Protein AF-A0A524NAC6-F1 (afdb_monomer)

pLDDT: mean 89.97, std 9.19, range [49.19, 98.69]

Structure (mmCIF, N/CA/C/O backbone):
data_AF-A0A524NAC6-F1
#
_entry.id   AF-A0A524NAC6-F1
#
loop_
_atom_site.group_PDB
_atom_site.id
_atom_site.type_symbol
_atom_site.label_atom_id
_atom_site.label_alt_id
_atom_site.label_comp_id
_atom_site.label_asym_id
_atom_site.label_entity_id
_atom_site.label_seq_i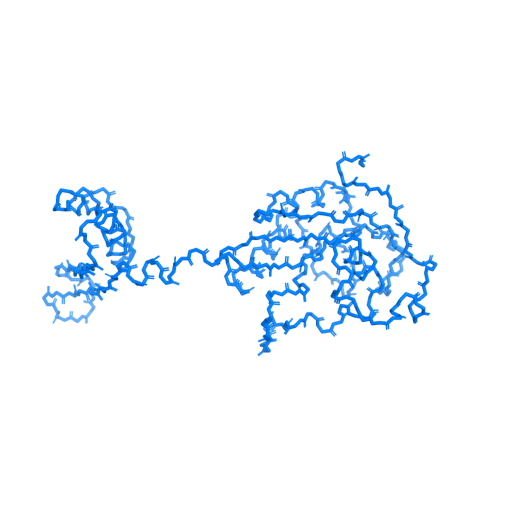d
_atom_site.pdbx_PDB_ins_code
_atom_site.Cartn_x
_atom_site.Cartn_y
_atom_site.Cartn_z
_atom_site.occupancy
_atom_site.B_iso_or_equiv
_atom_site.auth_seq_id
_atom_site.auth_comp_id
_atom_site.auth_asym_id
_atom_site.auth_atom_id
_atom_site.pdbx_PDB_model_num
ATOM 1 N N . VAL A 1 1 ? -15.612 5.874 35.518 1.00 82.69 1 VAL A N 1
ATOM 2 C CA . VAL A 1 1 ? -16.715 5.502 34.597 1.00 82.69 1 VAL A CA 1
ATOM 3 C C . VAL A 1 1 ? -17.696 6.654 34.387 1.00 82.69 1 VAL A C 1
ATOM 5 O O . VAL A 1 1 ? -17.669 7.231 33.310 1.00 82.69 1 VAL A O 1
ATOM 8 N N . ALA A 1 2 ? -18.526 7.032 35.372 1.00 84.44 2 ALA A N 1
ATOM 9 C CA . ALA A 1 2 ? -19.557 8.067 35.175 1.00 84.44 2 ALA A CA 1
ATOM 10 C C . ALA A 1 2 ? -18.980 9.448 34.805 1.00 84.44 2 ALA A C 1
ATOM 12 O O . ALA A 1 2 ? -19.431 10.062 33.844 1.00 84.44 2 ALA A O 1
ATOM 13 N N . GLU A 1 3 ? -17.939 9.899 35.508 1.00 87.50 3 GLU A N 1
ATOM 14 C CA . GLU A 1 3 ? -17.258 11.170 35.209 1.00 87.50 3 GLU A CA 1
ATOM 15 C C . GLU A 1 3 ? -16.653 11.188 33.800 1.00 87.50 3 GLU A C 1
ATOM 17 O O . GLU A 1 3 ? -16.844 12.151 33.068 1.00 87.50 3 GLU A O 1
ATOM 22 N N . THR A 1 4 ? -16.010 10.094 33.377 1.00 86.00 4 THR A N 1
ATOM 23 C CA . THR A 1 4 ? -15.452 9.928 32.024 1.00 86.00 4 THR A CA 1
ATOM 24 C C . THR A 1 4 ? -16.522 10.073 30.940 1.00 86.00 4 THR A C 1
ATOM 26 O O . THR A 1 4 ? -16.312 10.772 29.947 1.00 86.00 4 THR A O 1
ATOM 29 N N . ALA A 1 5 ? -17.687 9.446 31.136 1.00 87.75 5 ALA A N 1
ATOM 30 C CA . ALA A 1 5 ? -18.800 9.534 30.195 1.00 87.75 5 ALA A CA 1
ATOM 31 C C . ALA A 1 5 ? -19.360 10.963 30.104 1.00 87.75 5 ALA A C 1
ATOM 33 O O . ALA A 1 5 ? -19.612 11.458 29.006 1.00 87.75 5 ALA A O 1
ATOM 34 N N . VAL A 1 6 ? -19.509 11.642 31.247 1.00 89.69 6 VAL A N 1
ATOM 35 C CA . VAL A 1 6 ? -20.002 13.026 31.310 1.00 89.69 6 VAL A CA 1
ATOM 36 C C . VAL A 1 6 ? -19.005 13.999 30.684 1.00 89.69 6 VAL A C 1
ATOM 38 O O . VAL A 1 6 ? -19.409 14.808 29.854 1.00 89.69 6 VAL A O 1
ATOM 41 N N . ALA A 1 7 ? -17.716 13.899 31.015 1.00 87.62 7 ALA A N 1
ATOM 42 C CA . ALA A 1 7 ? -16.673 14.744 30.436 1.00 87.62 7 ALA A CA 1
ATOM 43 C C . ALA A 1 7 ? -16.639 14.608 28.906 1.00 87.62 7 ALA A C 1
ATOM 45 O O . ALA A 1 7 ? -16.725 15.602 28.187 1.00 87.62 7 ALA A O 1
ATOM 46 N N . THR A 1 8 ? -16.655 13.367 28.405 1.00 87.94 8 THR A N 1
ATOM 47 C CA . THR A 1 8 ? -16.688 13.085 26.961 1.00 87.94 8 THR A CA 1
ATOM 48 C C . THR A 1 8 ? -17.932 13.676 26.291 1.00 87.94 8 THR A C 1
ATOM 50 O O . THR A 1 8 ? -17.833 14.221 25.193 1.00 87.94 8 THR A O 1
ATOM 53 N N . ALA A 1 9 ? -19.097 13.599 26.944 1.00 87.56 9 ALA A N 1
ATOM 54 C CA . ALA A 1 9 ? -20.343 14.164 26.433 1.00 87.56 9 ALA A CA 1
ATOM 55 C C . ALA A 1 9 ? -20.344 15.697 26.393 1.00 87.56 9 ALA A C 1
ATOM 57 O O . ALA A 1 9 ? -20.808 16.276 25.414 1.00 87.56 9 ALA A O 1
ATOM 58 N N . VAL A 1 10 ? -19.818 16.348 27.431 1.00 88.62 10 VAL A N 1
ATOM 59 C CA . VAL A 1 10 ? -19.791 17.814 27.549 1.00 88.62 10 VAL A CA 1
ATOM 60 C C . VAL A 1 10 ? -18.782 18.442 26.586 1.00 88.62 10 VAL A C 1
ATOM 62 O O . VAL A 1 10 ? -19.057 19.488 26.003 1.00 88.62 10 VAL A O 1
ATOM 65 N N . GLU A 1 11 ? -17.629 17.807 26.386 1.00 86.06 11 GLU A N 1
ATOM 66 C CA . GLU A 1 11 ? -16.556 18.326 25.526 1.00 86.06 11 GLU A CA 1
ATOM 67 C C . GLU A 1 11 ? -16.738 17.982 24.041 1.00 86.06 11 GLU A C 1
ATOM 69 O O . GLU A 1 11 ? -15.994 18.469 23.181 1.00 86.06 11 GLU A O 1
ATOM 74 N N . SER A 1 12 ? -17.697 17.115 23.712 1.00 82.06 12 SER A N 1
ATOM 75 C CA . SER A 1 12 ? -17.866 16.632 22.347 1.00 82.06 12 SER A CA 1
ATOM 76 C C . SER A 1 12 ? -18.319 17.736 21.388 1.00 82.06 12 SER A C 1
ATOM 78 O O . SER A 1 12 ? -19.254 18.493 21.639 1.00 82.06 12 SER A O 1
ATOM 80 N N . LYS A 1 13 ? -17.661 17.769 20.226 1.00 85.31 13 LYS A N 1
ATOM 81 C CA . LYS A 1 13 ? -18.061 18.542 19.041 1.00 85.31 13 LYS A CA 1
ATOM 82 C C . LYS A 1 13 ? -18.533 17.619 17.910 1.00 85.31 13 LYS A C 1
ATOM 84 O O . LYS A 1 13 ? -18.542 18.018 16.747 1.00 85.31 13 LYS A O 1
ATOM 89 N N . ASP A 1 14 ? -18.847 16.365 18.233 1.00 81.31 14 ASP A N 1
ATOM 90 C CA . ASP A 1 14 ? -19.228 15.360 17.249 1.00 81.31 14 ASP A CA 1
ATOM 91 C C . ASP A 1 14 ? -20.588 15.702 16.630 1.00 81.31 14 ASP A C 1
ATOM 93 O O . ASP A 1 14 ? -21.568 15.973 17.319 1.00 81.31 14 ASP A O 1
ATOM 97 N N . VAL A 1 15 ? -20.652 15.667 15.298 1.00 78.88 15 VAL A N 1
ATOM 98 C CA . VAL A 1 15 ? -21.890 15.926 14.541 1.00 78.88 15 VAL A CA 1
ATOM 99 C C . VAL A 1 15 ? -22.830 14.709 14.566 1.00 78.88 15 VAL A C 1
ATOM 101 O O . VAL A 1 15 ? -24.044 14.854 14.438 1.00 78.88 15 VAL A O 1
ATOM 104 N N . LEU A 1 16 ? -22.267 13.509 14.746 1.00 84.06 16 LEU A N 1
ATOM 105 C CA . LEU A 1 16 ? -22.960 12.219 14.723 1.00 84.06 16 LEU A CA 1
ATOM 106 C C . LEU A 1 16 ? -23.069 11.630 16.136 1.00 84.06 16 LEU A C 1
ATOM 108 O O . LEU A 1 16 ? -22.071 11.565 16.859 1.00 84.06 16 LEU A O 1
ATOM 112 N N . LEU A 1 17 ? -24.261 11.148 16.505 1.00 86.00 17 LEU A N 1
ATOM 113 C CA . LEU A 1 17 ? -24.514 10.535 17.817 1.00 86.00 17 LEU A CA 1
ATOM 114 C C . LEU A 1 17 ? -23.724 9.231 17.991 1.00 86.00 17 LEU A C 1
ATOM 116 O O . LEU A 1 17 ? -23.309 8.902 19.097 1.00 86.00 17 LEU A O 1
ATOM 120 N N . GLU A 1 18 ? -23.471 8.523 16.894 1.00 86.50 18 GLU A N 1
ATOM 121 C CA . GLU A 1 18 ? -22.703 7.284 16.813 1.00 86.50 18 GLU A CA 1
ATOM 122 C C . GLU A 1 18 ? -21.247 7.494 17.238 1.00 86.50 18 GLU A C 1
ATOM 124 O O . GLU A 1 18 ? -20.698 6.690 17.993 1.00 86.50 18 GLU A O 1
ATOM 129 N N . ARG A 1 19 ? -20.625 8.594 16.788 1.00 84.81 19 ARG A N 1
ATOM 130 C CA . ARG A 1 19 ? -19.242 8.934 17.157 1.00 84.81 19 ARG A CA 1
ATOM 131 C C . ARG A 1 19 ? -19.135 9.265 18.636 1.00 84.81 19 ARG A C 1
ATOM 133 O O . ARG A 1 19 ? -18.236 8.761 19.303 1.00 84.81 19 ARG A O 1
ATOM 140 N N . LEU A 1 20 ? -20.083 10.047 19.151 1.00 89.56 20 LEU A N 1
ATOM 141 C CA . LEU A 1 20 ? -20.143 10.354 20.574 1.00 89.56 20 LEU A CA 1
ATOM 142 C C . LEU A 1 20 ? -20.349 9.087 21.416 1.00 89.56 20 LEU A C 1
ATOM 144 O O . LEU A 1 20 ? -19.610 8.852 22.369 1.00 89.56 20 LEU A O 1
ATOM 148 N N . ALA A 1 21 ? -21.312 8.244 21.036 1.00 89.50 21 ALA A N 1
ATOM 149 C CA . ALA A 1 21 ? -21.581 6.986 21.724 1.00 89.50 21 ALA A CA 1
ATOM 150 C C . ALA A 1 21 ? -20.336 6.083 21.749 1.00 89.50 21 ALA A C 1
ATOM 152 O O . ALA A 1 21 ? -20.019 5.513 22.791 1.00 89.50 21 ALA A O 1
ATOM 153 N N . THR A 1 22 ? -19.605 6.013 20.629 1.00 87.62 22 THR A N 1
ATOM 154 C CA . THR A 1 22 ? -18.366 5.228 20.495 1.00 87.62 22 THR A CA 1
ATOM 155 C C . THR A 1 22 ? -17.266 5.754 21.410 1.00 87.62 22 THR A C 1
ATOM 157 O O . THR A 1 22 ? -16.724 4.989 22.196 1.00 87.62 22 THR A O 1
ATOM 160 N N . ARG A 1 23 ? -17.004 7.065 21.411 1.00 87.50 23 ARG A N 1
ATOM 161 C CA . ARG A 1 23 ? -15.984 7.664 22.287 1.00 87.50 23 ARG A CA 1
ATOM 162 C C . ARG A 1 23 ? -16.269 7.446 23.771 1.00 87.50 23 ARG A C 1
ATOM 164 O O . ARG A 1 23 ? -15.347 7.190 24.539 1.00 87.50 23 ARG A O 1
ATOM 171 N N . ILE A 1 24 ? -17.538 7.545 24.175 1.00 91.38 24 ILE A N 1
ATOM 172 C CA . ILE A 1 24 ? -17.945 7.247 25.553 1.00 91.38 24 ILE A CA 1
ATOM 173 C C . ILE A 1 24 ? -17.677 5.771 25.868 1.00 91.38 24 ILE A C 1
ATOM 175 O O . ILE A 1 24 ? -17.141 5.474 26.932 1.00 91.38 24 ILE A O 1
ATOM 179 N N . ALA A 1 25 ? -18.028 4.856 24.959 1.00 90.19 25 ALA A N 1
ATOM 180 C CA . ALA A 1 25 ? -17.787 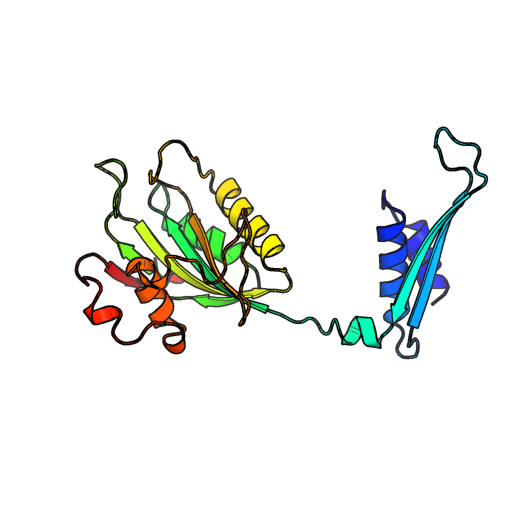3.429 25.149 1.00 90.19 25 ALA A CA 1
ATOM 181 C C . ALA A 1 25 ? -16.288 3.122 25.292 1.00 90.19 25 ALA A C 1
ATOM 183 O O . ALA A 1 25 ? -15.903 2.435 26.235 1.00 90.19 25 ALA A O 1
ATOM 184 N N . ASP A 1 26 ? -15.450 3.684 24.421 1.00 87.44 26 ASP A N 1
ATOM 185 C CA . ASP A 1 26 ? -14.002 3.464 24.429 1.00 87.44 26 ASP A CA 1
ATOM 186 C C . ASP A 1 26 ? -13.364 3.953 25.736 1.00 87.44 26 ASP A C 1
ATOM 188 O O . ASP A 1 26 ? -12.664 3.188 26.397 1.00 87.44 26 ASP A O 1
ATOM 192 N N . GLY A 1 27 ? -13.684 5.176 26.178 1.00 87.31 27 GLY A N 1
ATOM 193 C CA . GLY A 1 27 ? -13.170 5.714 27.444 1.00 87.31 27 GLY A CA 1
ATOM 194 C C . GLY A 1 27 ? -13.675 4.963 28.683 1.00 87.31 27 GLY A C 1
ATOM 195 O O . GLY A 1 27 ? -12.990 4.889 29.699 1.00 87.31 27 GLY A O 1
ATOM 196 N N . VAL A 1 28 ? -14.871 4.367 28.627 1.00 90.50 28 VAL A N 1
ATOM 197 C CA . VAL A 1 28 ? -15.392 3.522 29.715 1.00 90.50 28 VAL A CA 1
ATOM 198 C C . VAL A 1 28 ? -14.712 2.148 29.748 1.00 90.50 28 VAL A C 1
ATOM 200 O O . VAL A 1 28 ? -14.526 1.596 30.832 1.00 90.50 28 VAL A O 1
ATOM 203 N N . LEU A 1 29 ? -14.301 1.609 28.602 1.00 88.38 29 LEU A N 1
ATOM 204 C CA . LEU A 1 29 ? -13.587 0.331 28.529 1.00 88.38 29 LEU A CA 1
ATOM 205 C C . LEU A 1 29 ? -12.106 0.436 28.940 1.00 88.38 29 LEU A C 1
ATOM 207 O O . LEU A 1 29 ? -11.462 -0.587 29.154 1.00 88.38 29 LEU A O 1
ATOM 211 N N . GLU A 1 30 ? -11.548 1.639 29.116 1.00 85.50 30 GLU A N 1
ATOM 212 C CA . GLU A 1 30 ? -10.216 1.818 29.724 1.00 85.50 30 GLU A CA 1
ATOM 213 C C . GLU A 1 30 ? -10.166 1.389 31.202 1.00 85.50 30 GLU A C 1
ATOM 215 O O . GLU A 1 30 ? -9.089 1.148 31.747 1.00 85.50 30 GLU A O 1
ATOM 220 N N . PHE A 1 31 ? -11.320 1.260 31.862 1.00 86.50 31 PHE A N 1
ATOM 221 C CA . PHE A 1 31 ? -11.396 0.812 33.249 1.00 86.50 31 PHE A CA 1
ATOM 222 C C . PHE A 1 31 ? -11.211 -0.717 33.335 1.00 86.50 31 PHE A C 1
ATOM 224 O O . PHE A 1 31 ? -12.056 -1.447 32.817 1.00 86.50 31 PHE A O 1
ATOM 231 N N . PRO A 1 32 ? -10.196 -1.231 34.063 1.00 79.56 32 PRO A N 1
ATOM 232 C CA . PRO A 1 32 ? -9.819 -2.653 34.026 1.00 79.56 32 PRO A CA 1
ATOM 233 C C . PRO A 1 32 ? -10.910 -3.661 34.418 1.00 79.56 32 PRO A C 1
ATOM 235 O O . PRO A 1 32 ? -10.824 -4.826 34.053 1.00 79.56 32 PRO A O 1
ATOM 238 N N . LEU A 1 33 ? -11.916 -3.232 35.185 1.00 89.31 33 LEU A N 1
ATOM 239 C CA . LEU A 1 33 ? -13.007 -4.087 35.670 1.00 89.31 33 LEU A CA 1
ATOM 240 C C . LEU A 1 33 ? -14.265 -4.038 34.786 1.00 89.31 33 LEU A C 1
ATOM 242 O O . LEU A 1 33 ? -15.258 -4.687 35.105 1.00 89.31 33 LEU A O 1
ATOM 246 N N . VAL A 1 34 ? -14.273 -3.238 33.715 1.00 88.38 34 VAL A N 1
ATOM 247 C CA . VAL A 1 34 ? -15.439 -3.096 32.836 1.00 88.38 34 VAL A CA 1
ATOM 248 C C . VAL A 1 34 ? -15.331 -4.083 31.681 1.00 88.38 34 VAL A C 1
ATOM 250 O O . VAL A 1 34 ? -14.639 -3.824 30.708 1.00 88.38 34 VAL A O 1
ATOM 253 N N . GLU A 1 35 ? -16.061 -5.193 31.758 1.00 86.69 35 GLU A N 1
ATOM 254 C CA . GLU A 1 35 ? -16.076 -6.225 30.707 1.00 86.69 35 GLU A CA 1
ATOM 255 C C . GLU A 1 35 ? -16.923 -5.849 29.487 1.00 86.69 35 GLU A C 1
ATOM 257 O O . GLU A 1 35 ? -16.693 -6.345 28.386 1.00 86.69 35 GLU A O 1
ATOM 262 N N . ALA A 1 36 ? -17.926 -4.991 29.663 1.00 90.06 36 ALA A N 1
ATOM 263 C CA . ALA A 1 36 ? -18.739 -4.462 28.582 1.00 90.06 36 ALA A CA 1
ATOM 264 C C . ALA A 1 36 ? -19.433 -3.164 28.981 1.00 90.06 36 ALA A C 1
ATOM 266 O O . ALA A 1 36 ? -19.701 -2.907 30.153 1.00 90.06 36 ALA A O 1
ATOM 267 N N . VAL A 1 37 ? -19.767 -2.369 27.974 1.00 93.00 37 VAL A N 1
ATOM 268 C CA . VAL A 1 37 ? -20.497 -1.118 28.093 1.00 93.00 37 VAL A CA 1
ATOM 269 C C . VAL A 1 37 ? -21.591 -1.063 27.033 1.00 93.00 37 VAL A C 1
ATOM 271 O O . VAL A 1 37 ? -21.386 -1.384 25.862 1.00 93.00 37 VAL A O 1
ATOM 274 N N . GLU A 1 38 ? -22.778 -0.641 27.449 1.00 94.88 38 GLU A N 1
ATOM 275 C CA . GLU A 1 38 ? -23.841 -0.224 26.544 1.00 94.88 38 GLU A CA 1
ATOM 276 C C . GLU A 1 38 ? -24.031 1.282 26.705 1.00 94.88 38 GLU A C 1
ATOM 278 O O . GLU A 1 38 ? -24.298 1.771 27.802 1.00 94.88 38 GLU A O 1
ATOM 283 N N . VAL A 1 39 ? -23.871 2.023 25.611 1.00 94.56 39 VAL A N 1
ATOM 284 C CA . VAL A 1 39 ? -24.023 3.477 25.593 1.00 94.56 39 VAL A CA 1
ATOM 285 C C . VAL A 1 39 ? -25.251 3.819 24.770 1.00 94.56 39 VAL A C 1
ATOM 287 O O . VAL A 1 39 ? -25.323 3.496 23.585 1.00 94.56 39 VAL A O 1
ATOM 290 N N . THR A 1 40 ? -26.213 4.496 25.396 1.00 95.25 40 THR A N 1
ATOM 291 C CA . THR A 1 40 ? -27.365 5.084 24.704 1.00 95.25 40 THR A CA 1
ATOM 292 C C . THR A 1 40 ? -27.242 6.603 24.733 1.00 95.25 40 THR A C 1
ATOM 294 O O . THR A 1 40 ? -27.326 7.211 25.798 1.00 95.25 40 THR A O 1
ATOM 297 N N . VAL A 1 41 ? -27.077 7.224 23.566 1.00 92.31 41 VAL A N 1
ATOM 298 C CA . VAL A 1 41 ? -27.083 8.685 23.417 1.00 92.31 41 VAL A CA 1
ATOM 299 C C . VAL A 1 41 ? -28.434 9.102 22.855 1.00 92.31 41 VAL A C 1
ATOM 301 O O . VAL A 1 41 ? -28.793 8.714 21.745 1.00 92.31 41 VAL A O 1
ATOM 304 N N . THR A 1 42 ? -29.180 9.896 23.624 1.00 92.19 42 THR A N 1
ATOM 305 C CA . THR A 1 42 ? -30.531 10.346 23.261 1.00 92.19 42 THR A CA 1
ATOM 306 C C . THR A 1 42 ? -30.518 11.815 22.862 1.00 92.19 42 THR A C 1
ATOM 308 O O . THR A 1 42 ? -30.095 12.675 23.632 1.00 92.19 42 THR A O 1
ATOM 311 N N . LYS A 1 43 ? -31.041 12.115 21.675 1.00 88.69 43 LYS A N 1
ATOM 312 C CA . LYS A 1 43 ? -31.324 13.469 21.214 1.00 88.69 43 LYS A CA 1
ATOM 313 C C . LYS A 1 43 ? -32.778 13.808 21.523 1.00 88.69 43 LYS A C 1
ATOM 315 O O . LYS A 1 43 ? -33.705 13.238 20.946 1.00 88.69 43 LYS A O 1
ATOM 320 N N . LEU A 1 44 ? -32.971 14.744 22.447 1.00 90.62 44 LEU A N 1
ATOM 321 C CA . LEU A 1 44 ? -34.289 15.276 22.783 1.00 90.62 44 LEU A CA 1
ATOM 322 C C . LEU A 1 44 ? -34.724 16.268 21.700 1.00 90.62 44 LEU A C 1
ATOM 324 O O . LEU A 1 44 ? -33.957 17.173 21.371 1.00 90.62 44 LEU A O 1
ATOM 328 N N . ARG A 1 45 ? -35.950 16.123 21.181 1.00 86.25 45 ARG A N 1
ATOM 329 C CA . ARG A 1 45 ? -36.532 16.989 20.135 1.00 86.25 45 ARG A CA 1
ATOM 330 C C . ARG A 1 45 ? -35.631 17.117 18.892 1.00 86.25 45 ARG A C 1
ATOM 332 O O . ARG A 1 45 ? -35.086 18.190 18.623 1.00 86.25 45 ARG A O 1
ATOM 339 N N . PRO A 1 46 ? -35.417 16.022 18.145 1.00 84.94 46 PRO A N 1
ATOM 340 C CA . PRO A 1 46 ? -34.587 16.054 16.949 1.00 84.94 46 PRO A CA 1
ATOM 341 C C . PRO A 1 46 ? -35.222 16.935 15.852 1.00 84.94 46 PRO A C 1
ATOM 343 O O . PRO A 1 46 ? -36.440 16.916 15.684 1.00 84.94 46 PRO A O 1
ATOM 346 N N . PRO A 1 47 ? -34.417 17.684 15.075 1.00 85.25 47 PRO A N 1
ATOM 347 C CA . PRO A 1 47 ? -34.907 18.578 14.028 1.00 85.25 47 PRO A CA 1
ATOM 348 C C . PRO A 1 47 ? -35.233 17.793 12.749 1.00 85.25 47 PRO A C 1
ATOM 350 O O . PRO A 1 47 ? -34.555 17.931 11.733 1.00 85.25 47 PRO A O 1
ATOM 353 N N . ILE A 1 48 ? -36.232 16.915 12.818 1.00 85.50 48 ILE A N 1
ATOM 354 C CA . ILE A 1 48 ? -36.704 16.113 11.685 1.00 85.50 48 ILE A CA 1
ATOM 355 C C . ILE A 1 48 ? -38.166 16.459 11.371 1.00 85.50 48 ILE A C 1
ATOM 357 O O . ILE A 1 48 ? -38.896 16.855 12.279 1.00 85.50 48 ILE A O 1
ATOM 361 N N . PRO A 1 49 ? -38.625 16.313 10.114 1.00 83.00 49 PRO A N 1
ATOM 362 C CA . PRO A 1 49 ? -39.982 16.682 9.697 1.00 83.00 49 PRO A CA 1
ATOM 363 C C . PRO A 1 49 ? -41.035 15.635 10.115 1.00 83.00 49 PRO A C 1
ATOM 365 O O . PRO A 1 49 ? -41.967 15.348 9.370 1.00 83.00 49 PRO A O 1
ATOM 368 N N . VAL A 1 50 ? -40.861 15.025 11.288 1.00 88.38 50 VAL A N 1
ATOM 369 C CA . VAL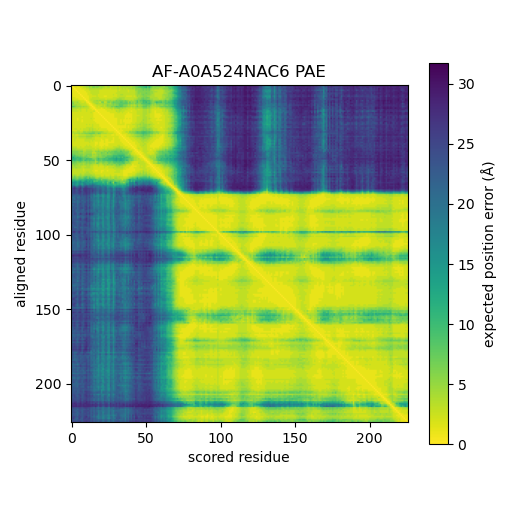 A 1 50 ? -41.760 14.033 11.885 1.00 88.38 50 VAL A CA 1
ATOM 370 C C . VAL A 1 50 ? -41.847 14.327 13.378 1.00 88.38 50 VAL A C 1
ATOM 372 O O . VAL A 1 50 ? -40.832 14.600 14.020 1.00 88.38 50 VAL A O 1
ATOM 375 N N . GLU A 1 51 ? -43.052 14.271 13.939 1.00 83.25 51 GLU A N 1
ATOM 376 C CA . GLU A 1 51 ? -43.281 14.547 15.355 1.00 83.25 51 GLU A CA 1
ATOM 377 C C . GLU A 1 51 ? -42.803 13.372 16.218 1.00 83.25 51 GLU A C 1
ATOM 379 O O . GLU A 1 51 ? -43.518 12.401 16.459 1.00 83.25 51 GLU A O 1
ATOM 384 N N . VAL A 1 52 ? -41.551 13.450 16.667 1.00 86.69 52 VAL A N 1
ATOM 385 C CA . VAL A 1 52 ? -40.964 12.488 17.603 1.00 86.69 52 VAL A CA 1
ATOM 386 C C . VAL A 1 52 ? -40.388 13.213 18.813 1.00 86.69 52 VAL A C 1
ATOM 388 O O . VAL A 1 52 ? -39.685 14.217 18.695 1.00 86.69 52 VAL A O 1
ATOM 391 N N . ALA A 1 53 ? -40.662 12.682 20.005 1.00 87.12 53 ALA A N 1
ATOM 392 C CA . ALA A 1 53 ? -40.153 13.261 21.245 1.00 87.12 53 ALA A CA 1
ATOM 393 C C . ALA A 1 53 ? -38.625 13.116 21.356 1.00 87.12 53 ALA A C 1
ATOM 395 O O . ALA A 1 53 ? -37.934 14.037 21.801 1.00 87.12 53 ALA A O 1
ATOM 396 N N . THR A 1 54 ? -38.091 11.961 20.941 1.00 91.38 54 THR A N 1
ATOM 397 C CA . THR A 1 54 ? -36.663 11.637 21.038 1.00 91.38 54 THR A CA 1
ATOM 398 C C . THR A 1 54 ? -36.214 10.725 19.902 1.00 91.38 54 THR A C 1
ATOM 400 O O . THR A 1 54 ? -37.007 9.951 19.368 1.00 91.38 54 THR A O 1
ATOM 403 N N . THR A 1 55 ? -34.929 10.789 19.571 1.00 88.75 55 THR A N 1
ATOM 404 C CA . THR A 1 55 ? -34.215 9.736 18.838 1.00 88.75 55 THR A CA 1
ATOM 405 C C . THR A 1 55 ? -32.997 9.321 19.645 1.00 88.75 55 THR A C 1
ATOM 407 O O . THR A 1 55 ? -32.450 10.124 20.399 1.00 88.75 55 THR A O 1
ATOM 410 N N . ALA A 1 56 ? -32.563 8.072 19.514 1.00 91.69 56 ALA A N 1
ATOM 411 C CA . ALA A 1 56 ? -31.389 7.595 20.226 1.00 91.69 56 ALA A CA 1
ATOM 412 C C . ALA A 1 56 ? -30.558 6.656 19.362 1.00 91.69 56 ALA A C 1
ATOM 414 O O . ALA A 1 56 ? -31.095 5.896 18.558 1.00 91.69 56 ALA A O 1
ATOM 415 N N . VAL A 1 57 ? -29.248 6.693 19.583 1.00 92.06 57 VAL A N 1
ATOM 416 C CA . VAL A 1 57 ? -28.325 5.653 19.137 1.00 92.06 57 VAL A CA 1
ATOM 417 C C . VAL A 1 57 ? -27.935 4.847 20.360 1.00 92.06 57 VAL A C 1
ATOM 419 O O . VAL A 1 57 ? -27.534 5.413 21.378 1.00 92.06 57 VAL A O 1
ATOM 422 N N . ARG A 1 58 ? -28.048 3.525 20.251 1.00 94.31 58 ARG A N 1
ATOM 423 C CA . ARG A 1 58 ? -27.557 2.579 21.247 1.00 94.31 58 ARG A CA 1
ATOM 424 C C . ARG A 1 58 ? -26.457 1.745 20.622 1.00 94.31 58 ARG A C 1
ATOM 426 O O . ARG A 1 58 ? -26.679 1.120 19.588 1.00 94.31 58 ARG A O 1
ATOM 433 N N . ILE A 1 59 ? -25.302 1.715 21.268 1.00 88.88 59 ILE A N 1
ATOM 434 C CA . ILE A 1 59 ? -24.223 0.795 20.926 1.00 88.88 59 ILE A CA 1
ATOM 435 C C . ILE A 1 59 ? -23.887 -0.060 22.138 1.00 88.88 59 ILE A C 1
ATOM 437 O O . ILE A 1 59 ? -23.988 0.395 23.276 1.00 88.88 59 ILE A O 1
ATOM 441 N N . ARG A 1 60 ? -23.444 -1.284 21.879 1.00 89.50 60 ARG A N 1
ATOM 442 C CA . ARG A 1 60 ? -22.839 -2.160 22.874 1.00 89.50 60 ARG A CA 1
ATOM 443 C C . ARG A 1 60 ? -21.421 -2.488 22.424 1.00 89.50 60 ARG A C 1
ATOM 445 O O . ARG A 1 60 ? -21.182 -2.708 21.235 1.00 89.50 60 ARG A O 1
ATOM 452 N N . ARG A 1 61 ? -20.490 -2.459 23.371 1.00 83.12 61 ARG A N 1
ATOM 453 C CA . ARG A 1 61 ? -19.087 -2.827 23.188 1.00 83.12 61 ARG A CA 1
ATOM 454 C C . ARG A 1 61 ? -18.648 -3.660 24.378 1.00 83.12 61 ARG A C 1
ATOM 456 O O . ARG A 1 61 ? -18.988 -3.332 25.509 1.00 83.12 61 ARG A O 1
ATOM 463 N N . SER A 1 62 ? -17.905 -4.724 24.143 1.00 86.56 62 SER A N 1
ATOM 464 C CA . SER A 1 62 ? -17.288 -5.536 25.195 1.00 86.56 62 SER A CA 1
ATOM 465 C C . SER A 1 62 ? -15.770 -5.458 25.139 1.00 86.56 62 SER A C 1
ATOM 467 O O . SER A 1 62 ? -15.220 -5.188 24.081 1.00 86.56 62 SER A O 1
ATOM 469 N N . MET A 1 63 ? -15.092 -5.726 26.255 1.00 68.69 63 MET A N 1
ATOM 470 C CA . MET A 1 63 ? -13.655 -6.013 26.287 1.00 68.69 63 MET A CA 1
ATOM 471 C C . MET A 1 63 ? -13.337 -7.161 25.344 1.00 68.69 63 MET A C 1
ATOM 473 O O . MET A 1 63 ? -12.400 -7.043 24.587 1.00 68.69 63 MET A O 1
ATOM 477 N N . LEU A 1 64 ? -14.170 -8.205 25.273 1.00 64.44 64 LEU A N 1
ATOM 478 C CA . LEU A 1 64 ? -13.987 -9.274 24.289 1.00 64.44 64 LEU A CA 1
ATOM 479 C C . LEU A 1 64 ? -14.075 -8.772 22.845 1.00 64.44 64 LEU A C 1
ATOM 481 O O . LEU A 1 64 ? -13.329 -9.260 22.022 1.00 64.44 64 LEU A O 1
ATOM 485 N N . GLU A 1 65 ? -14.929 -7.804 22.510 1.00 61.94 65 GLU A N 1
ATOM 486 C CA . GLU A 1 65 ? -14.941 -7.171 21.180 1.00 61.94 65 GLU A CA 1
ATOM 487 C C . GLU A 1 65 ? -13.803 -6.159 21.009 1.00 61.94 65 GLU A C 1
ATOM 489 O O . GLU A 1 65 ? -13.310 -5.996 19.903 1.00 61.94 65 GLU A O 1
ATOM 494 N N . ARG A 1 66 ? -13.358 -5.498 22.080 1.00 57.38 66 ARG A N 1
ATOM 495 C CA . ARG A 1 66 ? -12.232 -4.553 22.086 1.00 57.38 66 ARG A CA 1
ATOM 496 C C . ARG A 1 66 ? -10.878 -5.265 21.999 1.00 57.38 66 ARG A C 1
ATOM 498 O O . ARG A 1 66 ? -9.965 -4.718 21.407 1.00 57.38 66 ARG A O 1
ATOM 505 N N . ASP A 1 67 ? -10.800 -6.486 22.523 1.00 52.41 67 ASP A N 1
ATOM 506 C CA . ASP A 1 67 ? -9.656 -7.401 22.532 1.00 52.41 67 ASP A CA 1
ATOM 507 C C . ASP A 1 67 ? -9.759 -8.458 21.415 1.00 52.41 67 ASP A C 1
ATOM 509 O O . ASP A 1 67 ? -8.751 -9.028 21.015 1.00 52.41 67 ASP A O 1
ATOM 513 N N . ALA A 1 68 ? -10.941 -8.722 20.841 1.00 52.34 68 ALA A N 1
ATOM 514 C CA . ALA A 1 68 ? -11.084 -9.419 19.551 1.00 52.34 68 ALA A CA 1
ATOM 515 C C . ALA A 1 68 ? -10.840 -8.464 18.375 1.00 52.34 68 ALA A C 1
ATOM 517 O O . ALA A 1 68 ? -10.344 -8.892 17.336 1.00 52.34 68 ALA A O 1
ATOM 518 N N . VAL A 1 69 ? -11.082 -7.165 18.582 1.00 49.19 69 VAL A N 1
ATOM 519 C CA . VAL A 1 69 ? -10.321 -6.075 17.959 1.00 49.19 69 VAL A CA 1
ATOM 520 C C . VAL A 1 69 ? -9.029 -5.853 18.762 1.00 49.19 69 VAL A C 1
ATOM 522 O O . VAL A 1 69 ? -8.570 -4.730 18.937 1.00 49.19 69 VAL A O 1
ATOM 525 N N . ALA A 1 70 ? -8.361 -6.927 19.212 1.00 50.22 70 ALA A N 1
ATOM 526 C CA . ALA A 1 70 ? -6.906 -6.910 19.258 1.00 50.22 70 ALA A CA 1
ATOM 527 C C . ALA A 1 70 ? -6.526 -6.315 17.921 1.00 50.22 70 ALA A C 1
ATOM 529 O O . ALA A 1 70 ? -6.947 -6.850 16.898 1.00 50.22 70 ALA A O 1
ATOM 530 N N . VAL A 1 71 ? -5.892 -5.151 17.975 1.00 55.06 71 VAL A N 1
ATOM 531 C CA . VAL A 1 71 ? -5.372 -4.371 16.864 1.00 55.06 71 VAL A CA 1
ATOM 532 C C . VAL A 1 71 ? -4.725 -5.356 15.891 1.00 55.06 71 VAL A C 1
ATOM 534 O O . VAL A 1 71 ? -3.560 -5.709 16.043 1.00 55.06 71 VAL A O 1
ATOM 537 N N . ARG A 1 72 ? -5.517 -5.911 14.966 1.00 60.69 72 ARG A N 1
ATOM 538 C CA . ARG A 1 72 ? -5.032 -6.875 13.992 1.00 60.69 72 ARG A CA 1
ATOM 539 C C . ARG A 1 72 ? -4.381 -5.985 12.978 1.00 60.69 72 ARG A C 1
ATOM 541 O O . ARG A 1 72 ? -5.043 -5.362 12.155 1.00 60.69 72 ARG A O 1
ATOM 548 N N . SER A 1 73 ? -3.090 -5.805 13.178 1.00 81.25 73 SER A N 1
ATOM 549 C CA . SER A 1 73 ? -2.280 -5.194 12.173 1.00 81.25 73 SER A CA 1
ATOM 550 C C . SER A 1 73 ? -2.151 -6.182 11.025 1.00 81.25 73 SER A C 1
ATOM 552 O O . SER A 1 73 ? -1.820 -7.354 11.194 1.00 81.25 73 SER A O 1
ATOM 554 N N . HIS A 1 74 ? -2.543 -5.700 9.862 1.00 91.62 74 HIS A N 1
ATOM 555 C CA . HIS A 1 74 ? -2.514 -6.413 8.607 1.00 91.62 74 HIS A CA 1
ATOM 556 C C . HIS A 1 74 ? -1.179 -6.150 7.931 1.00 91.62 74 HIS A C 1
ATOM 558 O O . HIS A 1 74 ? -0.649 -5.033 8.007 1.00 91.62 74 HIS A O 1
ATOM 564 N N . ARG A 1 75 ? -0.647 -7.165 7.258 1.00 96.00 75 ARG A N 1
ATOM 565 C CA . ARG A 1 75 ? 0.547 -7.038 6.426 1.00 96.00 75 ARG A CA 1
ATOM 566 C C . ARG A 1 75 ? 0.110 -6.769 4.998 1.00 96.00 75 ARG A C 1
ATOM 568 O O . ARG A 1 75 ? -0.702 -7.502 4.442 1.00 96.00 75 ARG A O 1
ATOM 575 N N . ALA A 1 76 ? 0.665 -5.736 4.383 1.00 97.56 76 ALA A N 1
ATOM 576 C CA . ALA A 1 76 ? 0.443 -5.460 2.973 1.00 97.56 76 ALA A CA 1
ATOM 577 C C . ALA A 1 76 ? 1.757 -5.147 2.267 1.00 97.56 76 ALA A C 1
ATOM 579 O O . ALA A 1 76 ? 2.657 -4.539 2.842 1.00 97.56 76 ALA A O 1
ATOM 580 N N . PHE A 1 77 ? 1.838 -5.526 0.997 1.00 98.44 77 PHE A N 1
ATOM 581 C CA . PHE A 1 77 ? 2.952 -5.179 0.123 1.00 98.44 77 PHE A CA 1
ATOM 582 C C . PHE A 1 77 ? 2.470 -4.149 -0.884 1.00 98.44 77 PHE A C 1
ATOM 584 O O . PHE A 1 77 ? 1.493 -4.387 -1.596 1.00 98.44 77 PHE A O 1
ATOM 591 N N . VAL A 1 78 ? 3.136 -3.000 -0.932 1.00 98.50 78 VAL A N 1
ATOM 592 C CA . VAL A 1 78 ? 2.739 -1.863 -1.765 1.00 98.50 78 VAL A CA 1
ATOM 593 C C . VAL A 1 78 ? 3.854 -1.558 -2.759 1.00 98.50 78 VAL A C 1
ATOM 595 O O . VAL A 1 78 ? 4.989 -1.301 -2.362 1.00 98.50 78 VAL A O 1
ATOM 598 N N . ALA A 1 79 ? 3.527 -1.588 -4.049 1.00 98.38 79 ALA A N 1
ATOM 599 C CA . ALA A 1 79 ? 4.402 -1.156 -5.132 1.00 98.38 79 ALA A CA 1
ATOM 600 C C . ALA A 1 79 ? 4.326 0.364 -5.283 1.00 98.38 79 ALA A C 1
ATOM 602 O O . ALA A 1 79 ? 3.238 0.939 -5.340 1.00 98.38 79 ALA A O 1
ATOM 603 N N . LEU A 1 80 ? 5.488 0.996 -5.403 1.00 98.38 80 LEU A N 1
ATOM 604 C CA . LEU A 1 80 ? 5.642 2.423 -5.646 1.00 98.38 80 LEU A CA 1
ATOM 605 C C . LEU A 1 80 ? 6.361 2.633 -6.976 1.00 98.38 80 LEU A C 1
ATOM 607 O O . LEU A 1 80 ? 7.366 1.971 -7.232 1.00 98.38 80 LEU A O 1
ATOM 611 N N . GLY A 1 81 ? 5.878 3.567 -7.796 1.00 97.44 81 GLY A N 1
ATOM 612 C CA . GLY A 1 81 ? 6.465 3.884 -9.100 1.00 97.44 81 GLY A CA 1
ATOM 613 C C . GLY A 1 81 ? 6.465 5.381 -9.411 1.00 97.44 81 GLY A C 1
ATOM 614 O O . GLY A 1 81 ? 5.480 6.068 -9.154 1.00 97.44 81 GLY A O 1
ATOM 615 N N . SER A 1 82 ? 7.541 5.909 -9.998 1.00 97.12 82 SER A N 1
ATOM 616 C CA . SER A 1 82 ? 7.622 7.319 -10.412 1.00 97.12 82 SER A CA 1
ATOM 617 C C . SER A 1 82 ? 8.522 7.521 -11.631 1.00 97.12 82 SER A C 1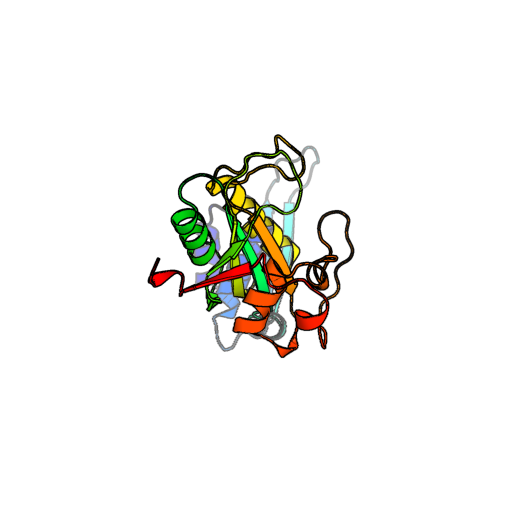
ATOM 619 O O . SER A 1 82 ? 9.651 7.035 -11.649 1.00 97.12 82 SER A O 1
ATOM 621 N N . ASN A 1 83 ? 8.064 8.276 -12.638 1.00 95.50 83 ASN A N 1
ATOM 622 C CA . ASN A 1 83 ? 8.893 8.661 -13.793 1.00 95.50 83 ASN A CA 1
ATOM 623 C C . ASN A 1 83 ? 8.832 10.148 -14.179 1.00 95.50 83 ASN A C 1
ATOM 625 O O . ASN A 1 83 ? 9.433 10.553 -15.177 1.00 95.50 83 ASN A O 1
ATOM 629 N N . LEU A 1 84 ? 8.133 10.978 -13.407 1.00 93.56 84 LEU A N 1
ATOM 630 C CA . LEU A 1 84 ? 7.974 12.403 -13.693 1.00 93.56 84 LEU A CA 1
ATOM 631 C C . LEU A 1 84 ? 8.385 13.254 -12.491 1.00 93.56 84 LEU A C 1
ATOM 633 O O . LEU A 1 84 ? 7.984 12.967 -11.369 1.00 93.56 84 LEU A O 1
ATOM 637 N N . GLY A 1 85 ? 9.123 14.338 -12.740 1.00 93.12 85 GLY A N 1
ATOM 638 C CA . GLY A 1 85 ? 9.560 15.272 -11.699 1.00 93.12 85 GLY A CA 1
ATOM 639 C C . GLY A 1 85 ? 10.654 14.694 -10.798 1.00 93.12 85 GLY A C 1
ATOM 640 O O . GLY A 1 85 ? 11.513 13.939 -11.258 1.00 93.12 85 GLY A O 1
ATOM 641 N N . ASP A 1 86 ? 10.632 15.068 -9.519 1.00 95.12 86 ASP A N 1
ATOM 642 C CA . ASP A 1 86 ? 11.569 14.563 -8.513 1.00 95.12 86 ASP A CA 1
ATOM 643 C C . ASP A 1 86 ? 11.151 13.161 -8.040 1.00 95.12 86 ASP A C 1
ATOM 645 O O . ASP A 1 86 ? 10.485 12.980 -7.018 1.00 95.12 86 ASP A O 1
ATOM 649 N N . ARG A 1 87 ? 11.524 12.161 -8.847 1.00 96.56 87 ARG A N 1
ATOM 650 C CA . ARG A 1 87 ? 11.125 10.756 -8.676 1.00 96.56 87 ARG A CA 1
ATOM 651 C C . ARG A 1 87 ? 11.470 10.210 -7.285 1.00 96.56 87 ARG A C 1
ATOM 653 O O . ARG A 1 87 ? 10.656 9.516 -6.685 1.00 96.56 87 ARG A O 1
ATOM 660 N N . VAL A 1 88 ? 12.655 10.538 -6.763 1.00 97.62 88 VAL A N 1
ATOM 661 C CA . VAL A 1 88 ? 13.120 10.067 -5.446 1.00 97.62 88 VAL A CA 1
ATOM 662 C C . VAL A 1 88 ? 12.316 10.721 -4.326 1.00 97.62 88 VAL A C 1
ATOM 664 O O . VAL A 1 88 ? 11.878 10.031 -3.406 1.00 97.62 88 VAL A O 1
ATOM 667 N N . SER A 1 89 ? 12.074 12.032 -4.413 1.00 97.44 89 SER A N 1
ATOM 668 C CA . SER A 1 89 ? 11.254 12.743 -3.429 1.00 97.44 89 SER A CA 1
ATOM 669 C C . SER A 1 89 ? 9.827 12.193 -3.371 1.00 97.44 89 SER A C 1
ATOM 671 O O . SER A 1 89 ? 9.316 11.943 -2.280 1.00 97.44 89 SER A O 1
ATOM 673 N N . PHE A 1 90 ? 9.216 11.879 -4.520 1.00 98.19 90 PHE A N 1
ATOM 674 C CA . PHE A 1 90 ? 7.890 11.254 -4.547 1.00 98.19 90 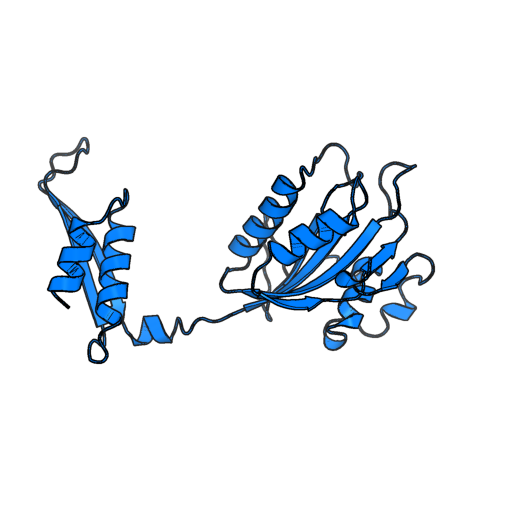PHE A CA 1
ATOM 675 C C . PHE A 1 90 ? 7.861 9.878 -3.876 1.00 98.19 90 PHE A C 1
ATOM 677 O O . PHE A 1 90 ? 6.942 9.611 -3.102 1.00 98.19 90 PHE A O 1
ATOM 684 N N . LEU A 1 91 ? 8.870 9.030 -4.110 1.00 98.19 91 LEU A N 1
ATOM 685 C CA . LEU A 1 91 ? 8.982 7.748 -3.408 1.00 98.19 91 LEU A CA 1
ATOM 686 C C . LEU A 1 91 ? 9.128 7.956 -1.893 1.00 98.19 91 LEU A C 1
ATOM 688 O O . LEU A 1 91 ? 8.392 7.341 -1.127 1.00 98.19 91 LEU A O 1
ATOM 692 N N . ARG A 1 92 ? 9.988 8.883 -1.448 1.00 97.94 92 ARG A N 1
ATOM 693 C CA . ARG A 1 92 ? 10.154 9.217 -0.018 1.00 97.94 92 ARG A CA 1
ATOM 694 C C . ARG A 1 92 ? 8.859 9.696 0.624 1.00 97.94 92 ARG A C 1
ATOM 696 O O . ARG A 1 92 ? 8.514 9.245 1.712 1.00 97.94 92 ARG A O 1
ATOM 703 N N . SER A 1 93 ? 8.134 10.594 -0.041 1.00 97.12 93 SER A N 1
ATOM 704 C CA . SER A 1 93 ? 6.840 11.073 0.445 1.00 97.12 93 SER A CA 1
ATOM 705 C C . SER A 1 93 ? 5.809 9.949 0.522 1.00 97.12 93 SER A C 1
ATOM 707 O O . SER A 1 93 ? 5.041 9.906 1.479 1.00 97.12 93 SER A O 1
ATOM 709 N N . ALA A 1 94 ? 5.810 9.017 -0.435 1.00 97.69 94 ALA A N 1
ATOM 710 C CA . ALA A 1 94 ? 4.922 7.862 -0.408 1.00 97.69 94 ALA A CA 1
ATOM 711 C C . ALA A 1 94 ? 5.245 6.927 0.766 1.00 97.69 94 ALA A C 1
ATOM 713 O O . ALA A 1 94 ? 4.343 6.601 1.530 1.00 97.69 94 ALA A O 1
ATOM 714 N N . VAL A 1 95 ? 6.519 6.568 0.963 1.00 97.69 95 VAL A N 1
ATOM 715 C CA . VAL A 1 95 ? 6.978 5.742 2.095 1.00 97.69 95 VAL A CA 1
ATOM 716 C C . VAL A 1 95 ? 6.617 6.396 3.430 1.00 97.69 95 VAL A C 1
ATOM 718 O O . VAL A 1 95 ? 5.986 5.761 4.270 1.00 97.69 95 VAL A O 1
ATOM 721 N N . ALA A 1 96 ? 6.915 7.688 3.604 1.00 96.25 96 ALA A N 1
ATOM 722 C CA . ALA A 1 96 ? 6.567 8.435 4.817 1.00 96.25 96 ALA A CA 1
ATOM 723 C C . ALA A 1 96 ? 5.048 8.602 5.016 1.00 96.25 96 ALA A C 1
ATOM 725 O O . ALA A 1 96 ? 4.572 8.788 6.136 1.00 96.25 96 ALA A O 1
ATOM 726 N N . GLY A 1 97 ? 4.286 8.587 3.923 1.00 94.69 97 GLY A N 1
ATOM 727 C CA . GLY A 1 97 ? 2.836 8.689 3.925 1.00 94.69 97 GLY A CA 1
ATOM 728 C C . GLY A 1 97 ? 2.125 7.349 4.128 1.00 94.69 97 GLY A C 1
ATOM 729 O O . GLY A 1 97 ? 0.943 7.335 4.481 1.00 94.69 97 GLY A O 1
ATOM 730 N N . LEU A 1 98 ? 2.794 6.219 3.937 1.00 93.38 98 LEU A N 1
ATOM 731 C CA . LEU A 1 98 ? 2.258 4.915 4.309 1.00 93.38 98 LEU A CA 1
ATOM 732 C C . LEU A 1 98 ? 2.296 4.743 5.837 1.00 93.38 98 LEU A C 1
ATOM 734 O O . LEU A 1 98 ? 2.822 5.582 6.564 1.00 93.38 98 LEU A O 1
ATOM 738 N N . SER A 1 99 ? 1.619 3.714 6.351 1.00 78.81 99 SER A N 1
ATOM 739 C CA . SER A 1 99 ? 1.634 3.399 7.785 1.00 78.81 99 SER A CA 1
ATOM 740 C C . SER A 1 99 ? 3.020 2.887 8.211 1.00 78.81 99 SER A C 1
ATOM 742 O O . SER A 1 99 ? 4.031 3.215 7.603 1.00 78.81 99 SER A O 1
ATOM 744 N N . ARG A 1 100 ? 3.106 2.098 9.284 1.00 92.31 100 ARG A N 1
ATOM 745 C CA . ARG A 1 100 ? 4.365 1.514 9.756 1.00 92.31 100 ARG A CA 1
ATOM 746 C C . ARG A 1 100 ? 5.001 0.652 8.656 1.00 92.31 100 ARG A C 1
ATOM 748 O O . ARG A 1 100 ? 4.589 -0.484 8.454 1.00 92.31 100 ARG A O 1
ATOM 755 N N . VAL A 1 101 ? 5.992 1.198 7.956 1.00 96.38 101 VAL A N 1
ATOM 756 C CA . VAL A 1 101 ? 6.814 0.466 6.987 1.00 96.38 101 VAL A CA 1
ATOM 757 C C . VAL A 1 101 ? 7.757 -0.450 7.764 1.00 96.38 101 VAL A C 1
ATOM 759 O O . VAL A 1 101 ? 8.479 0.003 8.652 1.00 96.38 101 VAL A O 1
ATOM 762 N N . VAL A 1 102 ? 7.694 -1.745 7.473 1.00 96.69 102 VAL A N 1
ATOM 763 C CA . VAL A 1 102 ? 8.464 -2.798 8.154 1.00 96.69 102 VAL A CA 1
ATOM 764 C C . VAL A 1 102 ? 9.710 -3.162 7.350 1.00 96.69 102 VAL A C 1
ATOM 766 O O . VAL A 1 102 ? 10.752 -3.449 7.936 1.00 96.69 102 VAL A O 1
ATOM 769 N N . ALA A 1 103 ? 9.616 -3.101 6.021 1.00 97.62 103 ALA A N 1
ATOM 770 C CA . ALA A 1 103 ? 10.726 -3.338 5.109 1.00 97.62 103 ALA A CA 1
ATOM 771 C C . ALA A 1 103 ? 10.585 -2.488 3.840 1.00 97.62 103 ALA A C 1
ATOM 773 O O . ALA A 1 103 ? 9.477 -2.231 3.365 1.00 97.62 103 ALA A O 1
ATOM 774 N N . GLU A 1 104 ? 11.722 -2.093 3.274 1.00 98.38 104 GLU A N 1
ATOM 775 C CA . GLU A 1 104 ? 11.824 -1.384 1.999 1.00 98.38 104 GLU A CA 1
ATOM 776 C C . GLU A 1 104 ? 12.775 -2.156 1.089 1.00 98.38 104 GLU A C 1
ATOM 778 O O . GLU A 1 104 ? 13.883 -2.506 1.502 1.00 98.38 104 GLU A O 1
ATOM 783 N N . SER A 1 105 ? 12.366 -2.413 -0.152 1.00 98.50 105 SER A N 1
ATOM 784 C CA . SER A 1 105 ? 13.293 -2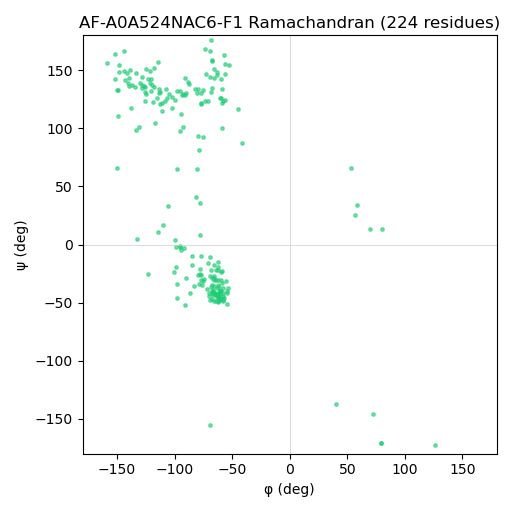.907 -1.165 1.00 98.50 105 SER A CA 1
ATOM 785 C C . SER A 1 105 ? 14.293 -1.821 -1.554 1.00 98.50 105 SER A C 1
ATOM 787 O O . SER A 1 105 ? 14.067 -0.621 -1.363 1.00 98.50 105 SER A O 1
ATOM 789 N N . ARG A 1 106 ? 15.361 -2.216 -2.247 1.00 98.38 106 ARG A N 1
ATOM 790 C CA . ARG A 1 106 ? 16.110 -1.274 -3.082 1.00 98.38 106 ARG A CA 1
ATOM 791 C C . ARG A 1 106 ? 15.180 -0.621 -4.103 1.00 98.38 106 ARG A C 1
ATOM 793 O O . ARG A 1 106 ? 14.156 -1.181 -4.502 1.00 98.38 106 ARG A O 1
ATOM 800 N N . VAL A 1 107 ? 15.567 0.562 -4.557 1.00 98.31 107 VAL A N 1
ATOM 801 C CA . VAL A 1 107 ? 14.949 1.226 -5.700 1.00 98.31 107 VAL A CA 1
ATOM 802 C C . VAL A 1 107 ? 15.514 0.615 -6.975 1.00 98.31 107 VAL A C 1
ATOM 804 O O . VAL A 1 107 ? 16.727 0.455 -7.111 1.00 98.31 107 VAL A O 1
ATOM 807 N N . PHE A 1 108 ? 14.640 0.301 -7.921 1.00 97.38 108 PHE A N 1
ATOM 808 C CA . PHE A 1 108 ? 14.979 -0.232 -9.231 1.00 97.38 108 PHE A CA 1
ATOM 809 C C . PHE A 1 108 ? 14.614 0.774 -10.318 1.00 97.38 108 PHE A C 1
ATOM 811 O O . PHE A 1 108 ? 13.515 1.320 -10.316 1.00 97.38 108 PHE A O 1
ATOM 818 N N . GLU A 1 109 ? 15.520 1.011 -11.260 1.00 96.12 109 GLU A N 1
ATOM 819 C CA . GLU A 1 109 ? 15.260 1.828 -12.441 1.00 96.12 109 GLU A CA 1
ATOM 820 C C . GLU A 1 109 ? 14.926 0.940 -13.639 1.00 96.12 109 GLU A C 1
ATOM 822 O O . GLU A 1 109 ? 15.615 -0.056 -13.892 1.00 96.12 109 GLU A O 1
ATOM 827 N N . THR A 1 110 ? 13.849 1.293 -14.343 1.00 93.56 110 THR A N 1
ATOM 828 C CA . THR A 1 110 ? 13.305 0.503 -15.450 1.00 93.56 110 THR A CA 1
ATOM 829 C C . THR A 1 110 ? 12.858 1.376 -16.607 1.00 93.56 110 THR A C 1
ATOM 831 O O . THR A 1 110 ? 12.264 2.439 -16.401 1.00 93.56 110 THR A O 1
ATOM 834 N N . ASP A 1 111 ? 13.056 0.901 -17.831 1.00 9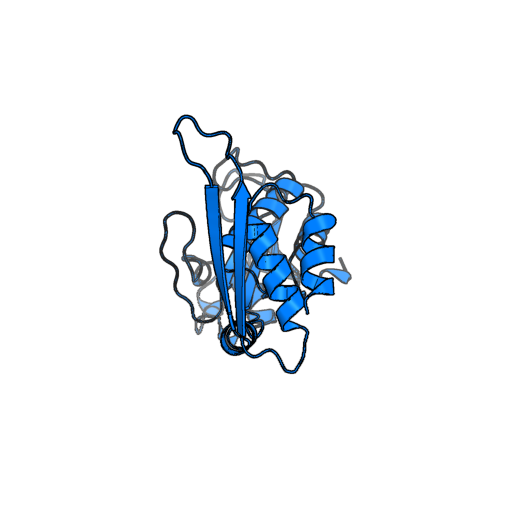0.38 111 ASP A N 1
ATOM 835 C CA . ASP A 1 111 ? 12.509 1.580 -19.002 1.00 90.38 111 ASP A CA 1
ATOM 836 C C . ASP A 1 111 ? 10.967 1.541 -18.996 1.00 90.38 111 ASP A C 1
ATOM 838 O O . ASP A 1 111 ? 10.364 0.612 -18.444 1.00 90.38 111 ASP A O 1
ATOM 842 N N . PRO A 1 112 ? 10.289 2.543 -19.588 1.00 86.25 112 PRO A N 1
ATOM 843 C CA . PRO A 1 112 ? 8.839 2.532 -19.744 1.00 86.25 112 PRO A CA 1
ATOM 844 C C . PRO A 1 112 ? 8.358 1.307 -20.528 1.00 86.25 112 PRO A C 1
ATOM 846 O O . PRO A 1 112 ? 8.736 1.100 -21.681 1.00 86.25 112 PRO A O 1
ATOM 849 N N . ILE A 1 113 ? 7.462 0.523 -19.928 1.00 80.12 113 ILE A N 1
ATOM 850 C CA . ILE A 1 113 ? 6.810 -0.605 -20.600 1.00 80.12 113 ILE A CA 1
ATOM 851 C C . ILE A 1 113 ? 5.463 -0.122 -21.147 1.00 80.12 113 ILE A C 1
ATOM 853 O O . ILE A 1 113 ? 4.466 -0.039 -20.427 1.00 80.12 113 ILE A O 1
ATOM 857 N N . GLY A 1 114 ? 5.447 0.219 -22.437 1.00 78.69 114 GLY A N 1
ATOM 858 C CA . GLY A 1 114 ? 4.272 0.749 -23.133 1.00 78.69 114 GLY A CA 1
ATOM 859 C C . GLY A 1 114 ? 4.005 2.241 -22.881 1.00 78.69 114 GLY A C 1
ATOM 860 O O . GLY A 1 114 ? 4.821 2.963 -22.311 1.00 78.69 114 GLY A O 1
ATOM 861 N N . GLY A 1 115 ? 2.841 2.716 -23.335 1.00 79.69 115 GLY A N 1
ATOM 862 C CA . GLY A 1 115 ? 2.459 4.130 -23.258 1.00 79.69 115 GLY A CA 1
ATOM 863 C C . GLY A 1 115 ? 3.100 5.001 -24.352 1.00 79.69 115 GLY A C 1
ATOM 864 O O . GLY A 1 115 ? 3.678 4.476 -25.306 1.00 79.69 115 GLY A O 1
ATOM 865 N N . PRO A 1 116 ? 2.964 6.337 -24.270 1.00 80.94 116 PRO A N 1
ATOM 866 C CA . PRO A 1 116 ? 3.565 7.253 -25.239 1.00 80.94 116 PRO A CA 1
ATOM 867 C C . PRO A 1 116 ? 5.100 7.171 -25.224 1.00 80.94 116 PRO A C 1
ATOM 869 O O . PRO A 1 116 ? 5.712 6.977 -24.173 1.00 80.94 116 PRO A O 1
ATOM 872 N N . GLY A 1 117 ? 5.724 7.342 -26.391 1.00 81.31 117 GLY A N 1
ATOM 873 C CA . GLY A 1 117 ? 7.184 7.379 -26.517 1.00 81.31 117 GLY A CA 1
ATOM 874 C C . GLY A 1 117 ? 7.810 8.614 -25.857 1.00 81.31 117 GLY A C 1
ATOM 875 O O . GLY A 1 117 ? 7.147 9.632 -25.669 1.00 81.31 117 GLY A O 1
ATOM 876 N N . GLY A 1 118 ? 9.102 8.524 -25.522 1.00 83.06 118 GLY A N 1
ATOM 877 C CA . GLY A 1 118 ? 9.865 9.631 -24.924 1.00 83.06 118 GLY A CA 1
ATOM 878 C C . GLY A 1 118 ? 9.650 9.827 -23.419 1.00 83.06 118 GLY A C 1
ATOM 879 O O . GLY A 1 118 ? 10.027 10.862 -22.877 1.00 83.06 118 GLY A O 1
ATOM 880 N N . GLN A 1 119 ? 9.039 8.856 -22.739 1.00 87.31 119 GLN A N 1
ATOM 881 C CA . GLN A 1 119 ? 8.949 8.851 -21.282 1.00 87.31 119 GLN A CA 1
ATOM 882 C C . GLN A 1 119 ? 10.324 8.604 -20.645 1.00 87.31 119 GLN A C 1
ATOM 884 O O . GLN A 1 119 ? 11.115 7.809 -21.151 1.00 87.31 119 GLN A O 1
ATOM 889 N N . ASN A 1 120 ? 10.583 9.251 -19.507 1.00 88.81 120 ASN A N 1
ATOM 890 C CA . ASN A 1 120 ? 11.751 8.940 -18.684 1.00 88.81 120 ASN A CA 1
ATOM 891 C C . ASN A 1 120 ? 11.615 7.540 -18.072 1.00 88.81 120 ASN A C 1
ATOM 893 O O . ASN A 1 120 ? 10.497 7.049 -17.880 1.00 88.81 120 ASN A O 1
ATOM 897 N N . ALA A 1 121 ? 12.746 6.956 -17.679 1.00 93.31 121 ALA A N 1
ATOM 898 C CA . ALA A 1 121 ? 12.774 5.733 -16.888 1.00 93.31 121 ALA A CA 1
ATOM 899 C C . ALA A 1 121 ? 11.968 5.878 -15.582 1.00 93.31 121 ALA A C 1
ATOM 901 O O . ALA A 1 121 ? 11.905 6.953 -14.971 1.00 93.31 121 ALA A O 1
ATOM 902 N N . PHE A 1 122 ? 11.362 4.780 -15.146 1.00 95.44 122 PHE A N 1
ATOM 903 C CA . PHE A 1 122 ? 10.665 4.678 -13.871 1.00 95.44 122 PHE A CA 1
ATOM 904 C C . PHE A 1 122 ? 11.638 4.288 -12.766 1.00 95.44 122 PHE A C 1
ATOM 906 O O . PHE A 1 122 ? 12.459 3.399 -12.957 1.00 95.44 122 PHE A O 1
ATOM 913 N N . LEU A 1 123 ? 11.505 4.914 -11.600 1.00 97.56 123 LEU A N 1
ATOM 914 C CA . LEU A 1 123 ? 11.971 4.346 -10.342 1.00 97.56 123 LEU A CA 1
ATOM 915 C C . LEU A 1 123 ? 10.829 3.534 -9.736 1.00 97.56 123 LEU A C 1
ATOM 917 O O . LEU A 1 123 ? 9.717 4.049 -9.629 1.00 97.56 123 LEU A O 1
ATOM 921 N N . ASN A 1 124 ? 11.109 2.295 -9.344 1.00 97.81 124 ASN A N 1
ATOM 922 C CA . ASN A 1 124 ? 10.160 1.373 -8.734 1.00 97.81 124 ASN A CA 1
ATOM 923 C C . ASN A 1 124 ? 10.731 0.807 -7.433 1.00 97.81 124 ASN A C 1
ATOM 925 O O . ASN A 1 124 ? 11.927 0.535 -7.345 1.00 97.81 124 ASN A O 1
ATOM 929 N N . MET A 1 125 ? 9.881 0.590 -6.439 1.00 98.50 125 MET A N 1
ATOM 930 C CA . MET A 1 125 ? 10.230 -0.141 -5.219 1.00 98.50 125 MET A CA 1
ATOM 931 C C . MET A 1 125 ? 8.991 -0.816 -4.636 1.00 98.50 125 MET A C 1
ATOM 933 O O . MET A 1 125 ? 7.865 -0.470 -4.993 1.00 98.50 125 MET A O 1
ATOM 937 N N . 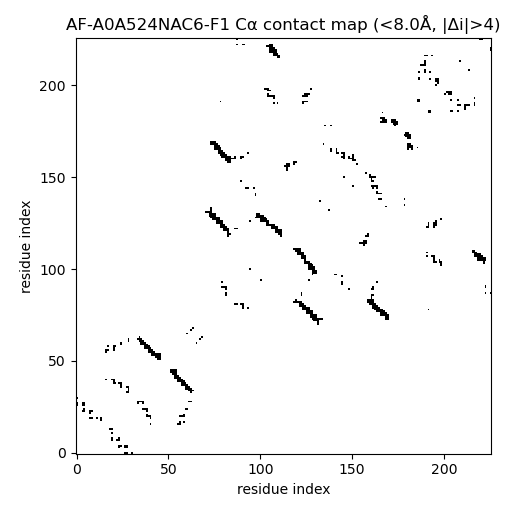VAL A 1 126 ? 9.196 -1.765 -3.730 1.00 98.69 126 VAL A N 1
ATOM 938 C CA . VAL A 1 126 ? 8.130 -2.387 -2.945 1.00 98.69 126 VAL A CA 1
ATOM 939 C C . VAL A 1 126 ? 8.427 -2.154 -1.474 1.00 98.69 126 VAL A C 1
ATOM 941 O O . VAL A 1 126 ? 9.574 -2.241 -1.037 1.00 98.69 126 VAL A O 1
ATOM 944 N N . VAL A 1 127 ? 7.383 -1.846 -0.715 1.00 98.50 127 VAL A N 1
ATOM 945 C CA . VAL A 1 127 ? 7.452 -1.754 0.741 1.00 98.50 127 VAL A CA 1
ATOM 946 C C . VAL A 1 127 ? 6.497 -2.742 1.381 1.00 98.50 127 VAL A C 1
ATOM 948 O O . VAL A 1 127 ? 5.381 -2.944 0.898 1.00 98.50 127 VAL A O 1
ATOM 951 N N . GLU A 1 128 ? 6.935 -3.332 2.484 1.00 98.44 128 GLU A N 1
ATOM 952 C CA . GLU A 1 128 ? 6.065 -4.057 3.398 1.00 98.44 128 GLU A CA 1
ATOM 953 C C . GLU A 1 128 ? 5.554 -3.084 4.459 1.00 98.44 128 GLU A C 1
ATOM 955 O O . GLU A 1 128 ? 6.339 -2.385 5.105 1.00 98.44 128 GLU A O 1
ATOM 960 N N . VAL A 1 129 ? 4.239 -3.045 4.656 1.00 97.31 129 VAL A N 1
ATOM 961 C CA . VAL A 1 129 ? 3.596 -2.201 5.661 1.00 97.31 129 VAL A CA 1
ATOM 962 C C . VAL A 1 129 ? 2.763 -3.025 6.622 1.00 97.31 129 VAL A C 1
ATOM 964 O O . VAL A 1 129 ? 2.063 -3.960 6.241 1.00 97.31 129 VAL A O 1
ATOM 967 N N . GLU A 1 130 ? 2.796 -2.599 7.874 1.00 95.62 130 GLU A N 1
ATOM 968 C CA . GLU A 1 130 ? 1.893 -3.021 8.926 1.00 95.62 130 GLU A CA 1
ATOM 969 C C . GLU A 1 130 ? 0.809 -1.936 9.085 1.00 95.62 130 GLU A C 1
ATOM 971 O O . GLU A 1 130 ? 1.109 -0.741 9.233 1.00 95.62 130 GLU A O 1
ATOM 976 N N . THR A 1 131 ? -0.468 -2.313 8.980 1.00 91.06 131 THR A N 1
ATOM 977 C CA . THR A 1 131 ? -1.579 -1.350 8.931 1.00 91.06 131 THR A CA 1
ATOM 978 C C . THR A 1 131 ? -2.835 -1.824 9.649 1.00 91.06 131 THR A C 1
ATOM 980 O O . THR A 1 131 ? -3.139 -3.005 9.680 1.00 91.06 131 THR A O 1
ATOM 983 N N . LEU A 1 132 ? -3.602 -0.884 10.202 1.00 88.75 132 LEU A N 1
ATOM 984 C CA . LEU A 1 132 ? -4.932 -1.146 10.781 1.00 88.75 132 LEU A CA 1
ATOM 985 C C . LEU A 1 132 ? -6.063 -0.871 9.787 1.00 88.75 132 LEU A C 1
ATOM 987 O O . LEU A 1 132 ? -7.239 -0.982 10.122 1.00 88.75 132 LEU A O 1
ATOM 991 N N . LEU A 1 133 ? -5.707 -0.413 8.587 1.00 88.88 133 LEU A N 1
ATOM 992 C CA . LEU A 1 133 ? -6.654 -0.093 7.534 1.00 88.88 133 LEU A CA 1
ATOM 993 C C . LEU A 1 133 ? -7.065 -1.377 6.830 1.00 88.88 133 LEU A C 1
ATOM 995 O O . LEU A 1 133 ? -6.190 -2.102 6.365 1.00 88.88 133 LEU A O 1
ATOM 999 N N . ASP A 1 134 ? -8.369 -1.598 6.665 1.00 90.44 134 ASP A N 1
ATOM 1000 C CA . ASP A 1 134 ? -8.885 -2.611 5.740 1.00 90.44 134 ASP A CA 1
ATOM 1001 C C . ASP A 1 134 ? -8.379 -2.358 4.296 1.00 90.44 134 ASP A C 1
ATOM 1003 O O . ASP A 1 134 ? -7.950 -1.238 3.982 1.00 90.44 134 ASP A O 1
ATOM 1007 N N . PRO A 1 135 ? -8.446 -3.347 3.383 1.00 91.69 135 PRO A N 1
ATOM 1008 C CA . PRO A 1 135 ? -7.916 -3.204 2.024 1.00 91.69 135 PRO A CA 1
ATOM 1009 C C . PRO A 1 135 ? -8.446 -1.985 1.253 1.00 91.69 135 PRO A C 1
ATOM 1011 O O . PRO A 1 135 ? -7.691 -1.316 0.545 1.00 91.69 135 PRO A O 1
ATOM 1014 N N . PHE A 1 136 ? -9.725 -1.636 1.415 1.00 93.06 136 PHE A N 1
ATOM 1015 C CA . PHE A 1 136 ? -10.325 -0.484 0.739 1.00 93.06 136 PHE A CA 1
ATOM 1016 C C . PHE A 1 136 ? -9.899 0.836 1.390 1.00 93.06 136 PHE A C 1
ATOM 1018 O O . PHE A 1 136 ? -9.733 1.851 0.709 1.00 93.06 136 PHE A O 1
ATOM 1025 N N . ALA A 1 137 ? -9.714 0.857 2.710 1.00 90.56 137 ALA A N 1
ATOM 1026 C CA . ALA A 1 137 ? -9.145 1.999 3.413 1.00 90.56 137 ALA A CA 1
ATOM 1027 C C . ALA A 1 137 ? -7.674 2.231 3.042 1.00 90.56 137 ALA A C 1
ATOM 1029 O O . ALA A 1 137 ? -7.286 3.387 2.840 1.00 90.56 137 ALA A O 1
ATOM 1030 N N . LEU A 1 138 ? -6.889 1.162 2.879 1.00 95.94 138 LEU A N 1
ATOM 1031 C CA . LEU A 1 138 ? -5.527 1.242 2.360 1.00 95.94 138 LEU A CA 1
ATOM 1032 C C . LEU A 1 138 ? -5.526 1.756 0.915 1.00 95.94 138 LEU A C 1
ATOM 1034 O O . LEU A 1 138 ? -4.785 2.688 0.618 1.00 95.94 138 LEU A O 1
ATOM 1038 N N . LEU A 1 139 ? -6.428 1.272 0.053 1.00 97.25 139 LEU A N 1
ATOM 1039 C CA . LEU A 1 139 ? -6.566 1.768 -1.322 1.00 97.25 139 LEU A CA 1
ATOM 1040 C C . LEU A 1 139 ? -6.829 3.281 -1.351 1.00 97.25 139 LEU A C 1
ATOM 1042 O O . LEU A 1 139 ? -6.165 4.023 -2.074 1.00 97.25 139 LEU A O 1
ATOM 1046 N N . ARG A 1 140 ? -7.752 3.771 -0.512 1.00 96.75 140 ARG A N 1
ATOM 1047 C CA . ARG A 1 140 ? -8.017 5.215 -0.378 1.00 96.75 140 ARG A CA 1
ATOM 1048 C C . ARG A 1 140 ? -6.804 5.989 0.138 1.00 96.75 140 ARG A C 1
ATOM 1050 O O . ARG A 1 140 ? -6.660 7.170 -0.183 1.00 96.75 140 ARG A O 1
ATOM 1057 N N . ARG A 1 141 ? -5.947 5.375 0.962 1.00 97.06 141 ARG A N 1
ATOM 1058 C CA . ARG A 1 141 ? -4.685 5.989 1.396 1.00 97.06 141 ARG A CA 1
ATOM 1059 C C . ARG A 1 141 ? -3.712 6.091 0.225 1.00 97.06 141 ARG A C 1
ATOM 1061 O O . ARG A 1 141 ? -3.214 7.186 -0.007 1.00 97.06 141 ARG A O 1
ATOM 1068 N N . CYS A 1 142 ? -3.525 5.019 -0.541 1.00 97.62 142 CYS A N 1
ATOM 1069 C CA . CYS A 1 142 ? -2.693 4.998 -1.747 1.00 97.62 142 CYS A CA 1
ATOM 1070 C C . CYS A 1 142 ? -3.121 6.085 -2.747 1.00 97.62 142 CYS A C 1
ATOM 1072 O O . CYS A 1 142 ? -2.322 6.943 -3.111 1.00 97.62 142 CYS A O 1
ATOM 1074 N N . GLN A 1 143 ? -4.413 6.148 -3.081 1.00 96.75 143 GLN A N 1
ATOM 1075 C CA . GLN A 1 143 ? -4.974 7.169 -3.977 1.00 96.75 143 GLN A CA 1
ATOM 1076 C C . GLN A 1 143 ? -4.750 8.606 -3.476 1.00 96.75 143 GLN A C 1
ATOM 1078 O O . GLN A 1 143 ? -4.590 9.528 -4.275 1.00 96.75 143 GLN A O 1
ATOM 1083 N N . ARG A 1 144 ? -4.736 8.817 -2.154 1.00 97.44 144 ARG A N 1
ATOM 1084 C CA . ARG A 1 144 ? -4.461 10.132 -1.563 1.00 97.44 144 ARG A CA 1
ATOM 1085 C C . ARG A 1 144 ? -3.002 10.537 -1.733 1.00 97.44 144 ARG A C 1
ATOM 1087 O O . ARG A 1 144 ? -2.758 11.680 -2.091 1.00 97.44 144 ARG A O 1
ATOM 1094 N N . LEU A 1 145 ? -2.066 9.609 -1.534 1.00 97.44 145 LEU A N 1
ATOM 1095 C CA . LEU A 1 145 ? -0.638 9.860 -1.753 1.00 97.44 145 LEU A CA 1
ATOM 1096 C C . LEU A 1 145 ? -0.368 10.243 -3.213 1.00 97.44 145 LEU A C 1
ATOM 1098 O O . LEU A 1 145 ? 0.373 11.181 -3.489 1.00 97.44 145 LEU A O 1
ATOM 1102 N N . GLU A 1 146 ? -1.037 9.585 -4.160 1.00 97.50 146 GLU A N 1
ATOM 1103 C CA . GLU A 1 146 ? -0.964 9.959 -5.576 1.00 97.50 146 GLU A CA 1
ATOM 1104 C C . GLU A 1 146 ? -1.505 11.366 -5.848 1.00 97.50 146 GLU A C 1
ATOM 1106 O O . GLU A 1 146 ? -0.920 12.119 -6.628 1.00 97.50 146 GLU A O 1
ATOM 1111 N N . ALA A 1 147 ? -2.625 11.726 -5.218 1.00 95.81 147 ALA A N 1
ATOM 1112 C CA . ALA A 1 147 ? -3.210 13.055 -5.350 1.00 95.81 147 ALA A CA 1
ATOM 1113 C C . ALA A 1 147 ? -2.305 14.140 -4.742 1.00 95.81 147 ALA A C 1
ATOM 1115 O O . ALA A 1 147 ? -2.127 15.192 -5.351 1.00 95.81 147 ALA A O 1
ATOM 1116 N N . GLU A 1 148 ? -1.691 13.871 -3.586 1.00 95.38 148 GLU A N 1
ATOM 1117 C CA . GLU A 1 148 ? -0.696 14.739 -2.935 1.00 95.38 148 GLU A CA 1
ATOM 1118 C C . GLU A 1 148 ? 0.558 14.913 -3.810 1.00 95.38 148 GLU A C 1
ATOM 1120 O O . GLU A 1 148 ? 1.109 16.009 -3.899 1.00 95.38 148 GLU A O 1
ATOM 1125 N N . ALA A 1 149 ? 0.948 13.869 -4.545 1.00 96.00 149 ALA A N 1
ATOM 1126 C CA . ALA A 1 149 ? 1.992 13.918 -5.566 1.00 96.00 149 ALA A CA 1
ATOM 1127 C C . ALA A 1 149 ? 1.524 14.534 -6.900 1.00 96.00 149 ALA A C 1
ATOM 1129 O O . ALA A 1 149 ? 2.252 14.481 -7.891 1.00 96.00 149 ALA A O 1
ATOM 1130 N N . MET A 1 150 ? 0.322 15.112 -6.968 1.00 94.50 150 MET A N 1
ATOM 1131 C CA . MET A 1 150 ? -0.231 15.760 -8.163 1.00 94.50 150 MET A CA 1
ATOM 1132 C C . MET A 1 150 ? -0.339 14.829 -9.385 1.00 94.50 150 MET A C 1
ATOM 1134 O O . MET A 1 150 ? -0.183 15.271 -10.528 1.00 94.50 150 MET A O 1
ATOM 1138 N N . ARG A 1 151 ? -0.615 13.533 -9.174 1.00 91.94 151 ARG A N 1
ATOM 1139 C CA . ARG A 1 151 ? -0.802 12.564 -10.265 1.00 91.94 151 ARG A CA 1
ATOM 1140 C C . ARG A 1 151 ? -1.961 12.988 -11.174 1.00 91.94 151 ARG A C 1
ATOM 1142 O O . ARG A 1 151 ? -3.094 13.140 -10.724 1.00 91.94 151 ARG A O 1
ATOM 1149 N N . GLN A 1 152 ? -1.703 13.081 -12.481 1.00 87.38 152 GLN A N 1
ATOM 1150 C CA . GLN A 1 152 ? -2.725 13.358 -13.497 1.00 87.38 152 GLN A CA 1
ATOM 1151 C C . GLN A 1 152 ? -2.950 12.143 -14.405 1.00 87.38 152 GLN A C 1
ATOM 1153 O O . GLN A 1 152 ? -2.007 11.568 -14.944 1.00 87.38 152 GLN A O 1
ATOM 1158 N N . ARG A 1 153 ? -4.215 11.763 -14.617 1.00 87.19 153 ARG A N 1
ATOM 1159 C CA . ARG A 1 153 ? -4.608 10.640 -15.488 1.00 87.19 153 ARG A CA 1
ATOM 1160 C C . ARG A 1 153 ? -5.019 11.150 -16.876 1.00 87.19 153 ARG A C 1
ATOM 1162 O O . ARG A 1 153 ? -6.183 11.064 -17.245 1.00 87.19 153 ARG A O 1
ATOM 1169 N N . VAL A 1 154 ? -4.067 11.729 -17.616 1.00 85.69 154 VAL A N 1
ATOM 1170 C CA . VAL A 1 154 ? -4.325 12.350 -18.938 1.00 85.69 154 VAL A CA 1
ATOM 1171 C C . VAL A 1 154 ? -4.248 11.336 -20.084 1.00 85.69 154 VAL A C 1
ATOM 1173 O O . VAL A 1 154 ? -5.072 11.363 -20.992 1.00 85.69 154 VAL A O 1
ATOM 1176 N N . VAL A 1 155 ? -3.265 10.431 -20.045 1.00 83.50 155 VAL A N 1
ATOM 1177 C CA . VAL A 1 155 ? -3.006 9.437 -21.100 1.00 83.50 155 VAL A CA 1
ATOM 1178 C C . VAL A 1 155 ? -2.927 8.049 -20.477 1.00 83.50 155 VAL A C 1
ATOM 1180 O O . VAL A 1 155 ? -2.305 7.867 -19.427 1.00 83.50 155 VAL A O 1
ATOM 1183 N N . HIS A 1 156 ? -3.538 7.055 -21.126 1.00 81.56 156 HIS A N 1
ATOM 1184 C CA . HIS A 1 156 ? -3.428 5.663 -20.698 1.00 81.56 156 HIS A CA 1
ATOM 1185 C C . HIS A 1 156 ? -1.957 5.217 -20.727 1.00 81.56 156 HIS A C 1
ATOM 1187 O O . HIS A 1 156 ? -1.275 5.387 -21.734 1.00 81.56 156 HIS A O 1
ATOM 1193 N N . TRP A 1 157 ? -1.463 4.694 -19.600 1.00 79.81 157 TRP A N 1
ATOM 1194 C CA . TRP A 1 157 ? -0.044 4.359 -19.378 1.00 79.81 157 TRP A CA 1
ATOM 1195 C C . TRP A 1 157 ? 0.939 5.522 -19.581 1.00 79.81 157 TRP A C 1
ATOM 1197 O O . TRP A 1 157 ? 2.117 5.303 -19.851 1.00 79.81 157 TRP A O 1
ATOM 1207 N N . GLY A 1 158 ? 0.469 6.758 -19.421 1.00 83.06 158 GLY A N 1
ATOM 1208 C CA . GLY A 1 158 ? 1.318 7.939 -19.477 1.00 83.06 158 GLY A CA 1
ATOM 1209 C C . GLY A 1 158 ? 2.299 8.063 -18.301 1.00 83.06 158 GLY A C 1
ATOM 1210 O O . GLY A 1 158 ? 2.263 7.269 -17.346 1.00 83.06 158 GLY A O 1
ATOM 1211 N N . PRO A 1 159 ? 3.154 9.097 -18.353 1.00 86.25 159 PRO A N 1
ATOM 1212 C CA . PRO A 1 159 ? 4.040 9.438 -17.253 1.00 86.25 159 PRO A CA 1
ATOM 1213 C C . PRO A 1 159 ? 3.235 9.845 -16.016 1.00 86.25 159 PRO A C 1
ATOM 1215 O O . PRO A 1 159 ? 2.141 10.405 -16.119 1.00 86.25 159 PRO A O 1
ATOM 1218 N N . ARG A 1 160 ? 3.777 9.555 -14.836 1.00 92.56 160 ARG A N 1
ATOM 1219 C CA . ARG A 1 160 ? 3.148 9.829 -13.544 1.00 92.56 160 ARG A CA 1
ATOM 1220 C C . ARG A 1 160 ? 4.194 10.244 -12.515 1.00 92.56 160 ARG A C 1
ATOM 1222 O O . ARG A 1 160 ? 5.302 9.711 -12.478 1.00 92.56 160 ARG A O 1
ATOM 1229 N N . THR A 1 161 ? 3.816 11.208 -11.686 1.00 95.69 161 THR A N 1
ATOM 1230 C CA . THR A 1 161 ? 4.610 11.662 -10.539 1.00 95.69 161 THR A CA 1
ATOM 1231 C C . THR A 1 161 ? 4.734 10.568 -9.489 1.00 95.69 161 THR A C 1
ATOM 1233 O O . THR A 1 161 ? 5.822 10.339 -8.978 1.00 95.69 161 THR A O 1
ATOM 1236 N N . LEU A 1 162 ? 3.644 9.851 -9.214 1.00 97.38 162 LEU A N 1
ATOM 1237 C CA . LEU A 1 162 ? 3.610 8.719 -8.299 1.00 97.38 162 LEU A CA 1
ATOM 1238 C C . LEU A 1 162 ? 2.506 7.731 -8.710 1.00 97.38 162 LEU A C 1
ATOM 1240 O O . LEU A 1 162 ? 1.436 8.142 -9.162 1.00 97.38 162 LEU A O 1
ATOM 1244 N N . ASP A 1 163 ? 2.784 6.445 -8.555 1.00 96.69 163 ASP A N 1
ATOM 1245 C CA . ASP A 1 163 ? 1.869 5.305 -8.646 1.00 96.69 163 ASP A CA 1
ATOM 1246 C C . ASP A 1 163 ? 2.000 4.526 -7.336 1.00 96.69 163 ASP A C 1
ATOM 1248 O O . ASP A 1 163 ? 3.130 4.255 -6.920 1.00 96.69 163 ASP A O 1
ATOM 1252 N N . VAL A 1 164 ? 0.885 4.213 -6.676 1.00 97.94 164 VAL A N 1
ATOM 1253 C CA . VAL A 1 164 ? 0.869 3.472 -5.407 1.00 97.94 164 VAL A CA 1
ATOM 1254 C C . VAL A 1 164 ? -0.143 2.333 -5.506 1.00 97.94 164 VAL A C 1
ATOM 1256 O O . VAL A 1 164 ? -1.344 2.547 -5.343 1.00 97.94 164 VAL A O 1
ATOM 1259 N N . ASP A 1 165 ? 0.346 1.114 -5.725 1.00 97.50 165 ASP A N 1
ATOM 1260 C CA . ASP A 1 165 ? -0.479 -0.075 -5.955 1.00 97.50 165 ASP A CA 1
ATOM 1261 C C . ASP A 1 165 ? -0.334 -1.085 -4.808 1.00 97.50 165 ASP A C 1
ATOM 1263 O O . ASP A 1 165 ? 0.774 -1.470 -4.439 1.00 97.50 165 ASP A O 1
ATOM 1267 N N . ILE A 1 166 ? -1.450 -1.578 -4.264 1.00 98.19 166 ILE A N 1
ATOM 1268 C CA . ILE A 1 166 ? -1.436 -2.697 -3.308 1.00 98.19 166 ILE A CA 1
ATOM 1269 C C . ILE A 1 166 ? -1.236 -3.991 -4.098 1.00 98.19 166 ILE A C 1
ATOM 1271 O O . ILE A 1 166 ? -2.040 -4.304 -4.971 1.00 98.19 166 ILE A O 1
ATOM 1275 N N . ILE A 1 167 ? -0.184 -4.744 -3.786 1.00 97.56 167 ILE A N 1
ATOM 1276 C CA . ILE A 1 167 ? 0.168 -6.008 -4.443 1.00 97.56 167 ILE A CA 1
ATOM 1277 C C . ILE A 1 167 ? -0.482 -7.185 -3.716 1.00 97.56 167 ILE A C 1
ATOM 1279 O O . ILE A 1 167 ? -1.143 -8.020 -4.334 1.00 97.56 167 ILE A O 1
ATOM 1283 N N . LEU A 1 168 ? -0.275 -7.237 -2.401 1.00 97.75 168 LEU A N 1
ATOM 1284 C CA . LEU A 1 168 ? -0.689 -8.313 -1.504 1.00 97.75 168 LEU A CA 1
ATOM 1285 C C . LEU A 1 168 ? -1.220 -7.698 -0.210 1.00 97.75 168 LEU A C 1
ATOM 1287 O O . LEU A 1 168 ? -0.768 -6.625 0.197 1.00 97.75 168 LEU A O 1
ATOM 1291 N N . TYR A 1 169 ? -2.158 -8.388 0.429 1.00 97.06 169 TYR A N 1
ATOM 1292 C CA . TYR A 1 169 ? -2.726 -8.005 1.715 1.00 97.06 169 TYR A CA 1
ATOM 1293 C C . TYR A 1 169 ? -3.118 -9.278 2.468 1.00 97.06 169 TYR A C 1
ATOM 1295 O O . TYR A 1 169 ? -4.053 -9.968 2.056 1.00 97.06 169 TYR A O 1
ATOM 1303 N N . ASP A 1 170 ? -2.398 -9.585 3.546 1.00 94.44 170 ASP A N 1
ATOM 1304 C CA . ASP A 1 170 ? -2.475 -10.859 4.265 1.00 94.44 170 ASP A CA 1
ATOM 1305 C C . ASP A 1 170 ? -2.591 -12.056 3.287 1.00 94.44 170 ASP A C 1
ATOM 1307 O O . ASP A 1 170 ? -1.933 -12.095 2.247 1.00 94.44 170 ASP A O 1
ATOM 1311 N N . GLU A 1 171 ? -3.465 -13.014 3.599 1.00 90.75 171 GLU A N 1
ATOM 1312 C CA . GLU A 1 171 ? -3.873 -14.125 2.732 1.00 90.75 171 GLU A CA 1
ATOM 1313 C C . GLU A 1 171 ? -5.293 -13.891 2.173 1.00 90.75 171 GLU A C 1
ATOM 1315 O O . GLU A 1 171 ? -6.086 -14.822 2.025 1.00 90.75 171 GLU A O 1
ATOM 1320 N N . VAL A 1 172 ? -5.662 -12.627 1.922 1.00 86.62 172 VAL A N 1
ATOM 1321 C CA . VAL A 1 172 ? -7.019 -12.254 1.497 1.00 86.62 172 VAL A CA 1
ATOM 1322 C C . VAL A 1 172 ? -7.118 -12.144 -0.023 1.00 86.62 172 VAL A C 1
ATOM 1324 O O . VAL A 1 172 ? -6.346 -11.438 -0.671 1.00 86.62 172 VAL A O 1
ATOM 1327 N N . GLU A 1 173 ? -8.157 -12.767 -0.582 1.00 92.19 173 GLU A N 1
ATOM 1328 C CA . GLU A 1 173 ? -8.615 -12.488 -1.941 1.00 92.19 173 GLU A CA 1
ATOM 1329 C C . GLU A 1 173 ? -9.719 -11.426 -1.936 1.00 92.19 173 GLU A C 1
ATOM 1331 O O . GLU A 1 173 ? -10.730 -11.555 -1.242 1.00 92.19 173 GLU A O 1
ATOM 1336 N N . VAL A 1 174 ? -9.558 -10.392 -2.762 1.00 91.81 174 VAL A N 1
ATOM 1337 C CA . VAL A 1 174 ? -10.594 -9.380 -3.011 1.00 91.81 174 VAL A CA 1
ATOM 1338 C C . VAL A 1 174 ? -10.927 -9.388 -4.493 1.00 91.81 174 VAL A C 1
ATOM 1340 O O . VAL A 1 174 ? -10.034 -9.362 -5.336 1.00 91.81 174 VAL A O 1
ATOM 1343 N N . ARG A 1 175 ? -12.220 -9.409 -4.820 1.00 94.00 175 ARG A N 1
ATOM 1344 C CA . ARG A 1 175 ? -12.725 -9.279 -6.191 1.00 94.00 175 ARG A CA 1
ATOM 1345 C C . ARG A 1 175 ? -13.861 -8.270 -6.191 1.00 94.00 175 ARG A C 1
ATOM 1347 O O . ARG A 1 175 ? -14.983 -8.591 -5.811 1.00 94.00 175 ARG A O 1
ATOM 1354 N N . SER A 1 176 ? -13.544 -7.041 -6.562 1.00 91.38 176 SER A N 1
ATOM 1355 C CA . SER A 1 176 ? -14.494 -5.939 -6.678 1.00 91.38 176 SER A CA 1
ATOM 1356 C C . SER A 1 176 ? -14.113 -5.058 -7.862 1.00 91.38 176 SER A C 1
ATOM 1358 O O . SER A 1 176 ? -12.995 -5.159 -8.368 1.00 91.38 176 SER A O 1
ATOM 1360 N N . ASP A 1 177 ? -15.023 -4.181 -8.274 1.00 89.00 177 ASP A N 1
ATOM 1361 C CA . ASP A 1 177 ? -14.759 -3.224 -9.352 1.00 89.00 177 ASP A CA 1
ATOM 1362 C C . ASP A 1 177 ? -13.652 -2.221 -8.975 1.00 89.00 177 ASP A C 1
ATOM 1364 O O . ASP A 1 177 ? -12.891 -1.784 -9.838 1.00 89.00 177 ASP A O 1
ATOM 1368 N N . ASP A 1 178 ? -13.525 -1.896 -7.683 1.00 86.88 178 ASP A N 1
ATOM 1369 C CA . ASP A 1 178 ? -12.559 -0.912 -7.178 1.00 86.88 178 ASP A CA 1
ATOM 1370 C C . ASP A 1 178 ? -11.194 -1.519 -6.808 1.00 86.88 178 ASP A C 1
ATOM 1372 O O . ASP A 1 178 ? -10.175 -0.826 -6.838 1.00 86.88 178 ASP A O 1
ATOM 1376 N N . LEU A 1 179 ? -11.163 -2.797 -6.414 1.00 93.94 179 LEU A N 1
ATOM 1377 C CA . LEU A 1 179 ? -9.977 -3.474 -5.885 1.00 93.94 179 LEU A CA 1
ATOM 1378 C C . LEU A 1 179 ? -9.981 -4.969 -6.215 1.00 93.94 179 LEU A C 1
ATOM 1380 O O . LEU A 1 179 ? -10.960 -5.675 -5.953 1.00 93.94 179 LEU A O 1
ATOM 1384 N N . VAL A 1 180 ? -8.841 -5.457 -6.705 1.00 96.19 180 VAL A N 1
ATOM 1385 C CA . VAL A 1 180 ? -8.564 -6.883 -6.905 1.00 96.19 180 VAL A CA 1
ATOM 1386 C C . VAL A 1 180 ? -7.268 -7.234 -6.183 1.00 96.19 180 VAL A C 1
ATOM 1388 O O . VAL A 1 180 ? -6.239 -6.611 -6.447 1.00 96.19 180 VAL A O 1
ATOM 1391 N N . LEU A 1 181 ? -7.329 -8.212 -5.278 1.00 96.44 181 LEU A N 1
ATOM 1392 C CA . LEU A 1 181 ? -6.185 -8.712 -4.515 1.00 96.44 181 LEU A CA 1
ATOM 1393 C C . LEU A 1 181 ? -6.110 -10.245 -4.588 1.00 96.44 181 LEU A C 1
ATOM 1395 O O . LEU A 1 181 ? -7.159 -10.883 -4.465 1.00 96.44 181 LEU A O 1
ATOM 1399 N N . PRO A 1 182 ? -4.907 -10.834 -4.738 1.00 97.50 182 PRO A N 1
ATOM 1400 C CA . PRO A 1 182 ? -3.644 -10.189 -5.125 1.00 97.50 182 PRO A CA 1
ATOM 1401 C C . PRO A 1 182 ? -3.747 -9.375 -6.421 1.00 97.50 182 PRO A C 1
ATOM 1403 O O . PRO A 1 182 ? -4.605 -9.649 -7.262 1.00 97.50 182 PRO A O 1
ATOM 1406 N N . HIS A 1 183 ? -2.893 -8.363 -6.594 1.00 97.00 183 HIS A N 1
ATOM 1407 C CA . HIS A 1 183 ? -2.965 -7.502 -7.775 1.00 97.00 183 HIS A CA 1
ATOM 1408 C C . HIS A 1 183 ? -2.804 -8.336 -9.061 1.00 97.00 183 HIS A C 1
ATOM 1410 O O . HIS A 1 183 ? -1.755 -8.936 -9.281 1.00 97.00 183 HIS A O 1
ATOM 1416 N N . PRO A 1 184 ? -3.761 -8.323 -10.000 1.00 94.56 184 PRO A N 1
ATOM 1417 C CA . PRO A 1 184 ? -3.897 -9.375 -11.014 1.00 94.56 184 PRO A CA 1
ATOM 1418 C C . PRO A 1 184 ? -2.700 -9.527 -11.962 1.00 94.56 184 PRO A C 1
ATOM 1420 O O . PRO A 1 184 ? -2.528 -10.577 -12.564 1.00 94.56 184 PRO A O 1
ATOM 1423 N N . ARG A 1 185 ? -1.874 -8.482 -12.105 1.00 93.19 185 ARG A N 1
ATOM 1424 C CA . ARG A 1 185 ? -0.707 -8.461 -13.006 1.00 93.19 185 ARG A CA 1
ATOM 1425 C C . ARG A 1 185 ? 0.640 -8.365 -12.291 1.00 93.19 185 ARG A C 1
ATOM 1427 O O . ARG A 1 185 ? 1.631 -8.039 -12.935 1.00 93.19 185 ARG A O 1
ATOM 1434 N N . PHE A 1 186 ? 0.705 -8.529 -10.965 1.00 94.31 186 PHE A N 1
ATOM 1435 C CA . PHE A 1 186 ? 1.984 -8.325 -10.267 1.00 94.31 186 PHE A CA 1
ATOM 1436 C C . PHE A 1 186 ? 3.033 -9.374 -10.661 1.00 94.31 186 PHE A C 1
ATOM 1438 O O . PHE A 1 186 ? 4.199 -9.036 -10.833 1.00 94.31 186 PHE A O 1
ATOM 1445 N N . THR A 1 187 ? 2.595 -10.611 -10.898 1.00 93.69 187 THR A N 1
AT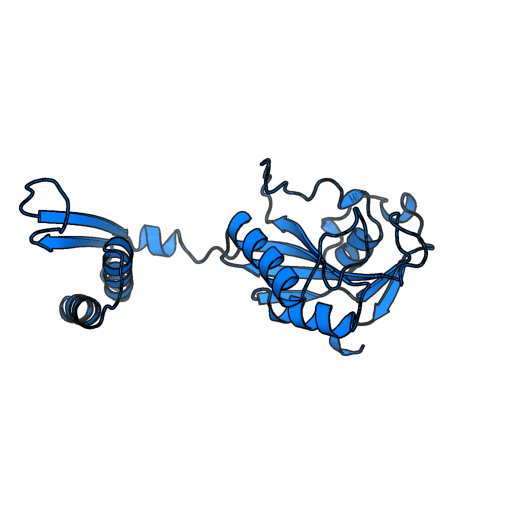OM 1446 C CA . THR A 1 187 ? 3.428 -11.751 -11.307 1.00 93.69 187 THR A CA 1
ATOM 1447 C C . THR A 1 187 ? 3.955 -11.656 -12.739 1.00 93.69 187 THR A C 1
ATOM 1449 O O . THR A 1 187 ? 4.890 -12.358 -13.104 1.00 93.69 187 THR A O 1
ATOM 1452 N N . GLU A 1 188 ? 3.386 -10.773 -13.557 1.00 92.69 188 GLU A N 1
ATOM 1453 C CA . GLU A 1 188 ? 3.781 -10.559 -14.954 1.00 92.69 188 GLU A CA 1
ATOM 1454 C C . GLU A 1 188 ? 4.797 -9.414 -15.096 1.00 92.69 188 GLU A C 1
ATOM 1456 O O . GLU A 1 188 ? 5.264 -9.106 -16.193 1.00 92.69 188 GLU A O 1
ATOM 1461 N N . ARG A 1 189 ? 5.115 -8.719 -13.996 1.00 92.56 189 ARG A N 1
ATOM 1462 C CA . ARG A 1 189 ? 5.861 -7.458 -14.012 1.00 92.56 189 ARG A CA 1
ATOM 1463 C C . ARG A 1 189 ? 7.183 -7.602 -13.286 1.00 92.56 189 ARG A C 1
ATOM 1465 O O . ARG A 1 189 ? 7.243 -7.519 -12.061 1.00 92.56 189 ARG A O 1
ATOM 1472 N N . ARG A 1 190 ? 8.275 -7.692 -14.049 1.00 93.56 190 ARG A N 1
ATOM 1473 C CA . ARG A 1 190 ? 9.627 -7.798 -13.480 1.00 93.56 190 ARG A CA 1
ATOM 1474 C C . ARG A 1 190 ? 9.976 -6.621 -12.567 1.00 93.56 190 ARG A C 1
ATOM 1476 O O . ARG A 1 190 ? 10.601 -6.813 -11.535 1.00 93.56 190 ARG A O 1
ATOM 1483 N N . PHE A 1 191 ? 9.531 -5.415 -12.917 1.00 93.88 191 PHE A N 1
ATOM 1484 C CA . PHE A 1 191 ? 9.749 -4.200 -12.123 1.00 93.88 191 PHE A CA 1
ATOM 1485 C C . PHE A 1 191 ? 8.970 -4.166 -10.798 1.00 93.88 191 PHE A C 1
ATOM 1487 O O . PHE A 1 191 ? 9.241 -3.308 -9.967 1.00 93.88 191 PHE A O 1
ATOM 1494 N N . VAL A 1 192 ? 8.024 -5.092 -10.598 1.00 96.25 192 VAL A N 1
ATOM 1495 C CA . VAL A 1 192 ? 7.348 -5.336 -9.316 1.00 96.25 192 VAL A CA 1
ATOM 1496 C C . VAL A 1 192 ? 7.996 -6.521 -8.599 1.00 96.25 192 VAL A C 1
ATOM 1498 O O . VAL A 1 192 ? 8.316 -6.423 -7.419 1.00 96.25 192 VAL A O 1
ATOM 1501 N N . LEU A 1 193 ? 8.241 -7.623 -9.317 1.00 96.62 193 LEU A N 1
ATOM 1502 C CA . LEU A 1 193 ? 8.806 -8.845 -8.740 1.00 96.62 193 LEU A CA 1
ATOM 1503 C C . LEU A 1 193 ? 10.257 -8.703 -8.280 1.00 96.62 193 LEU A C 1
ATOM 1505 O O . LEU A 1 193 ? 10.602 -9.266 -7.253 1.00 96.62 193 LEU A O 1
ATOM 1509 N N . ALA A 1 194 ? 11.101 -7.946 -8.985 1.00 96.56 194 ALA A N 1
ATOM 1510 C CA . ALA A 1 194 ? 12.482 -7.723 -8.562 1.00 96.56 194 ALA A CA 1
ATOM 1511 C C . ALA A 1 194 ? 12.574 -7.000 -7.205 1.00 96.56 194 ALA A C 1
ATOM 1513 O O . ALA A 1 194 ? 13.263 -7.517 -6.327 1.00 96.56 194 ALA A O 1
ATOM 1514 N N . PRO A 1 195 ? 11.861 -5.878 -6.975 1.00 97.69 195 PRO A N 1
ATOM 1515 C CA . PRO A 1 195 ? 11.797 -5.296 -5.640 1.00 97.69 195 PRO A CA 1
ATOM 1516 C C . PRO A 1 195 ? 11.041 -6.154 -4.614 1.00 97.69 195 PRO A C 1
ATOM 1518 O O . PRO A 1 195 ? 11.471 -6.200 -3.466 1.00 97.69 195 PRO A O 1
ATOM 1521 N N . LEU A 1 196 ? 9.982 -6.886 -4.990 1.00 98.00 196 LEU A N 1
ATOM 1522 C CA . LEU A 1 196 ? 9.316 -7.813 -4.060 1.00 98.00 196 LEU A CA 1
ATOM 1523 C C . LEU A 1 196 ? 10.265 -8.929 -3.594 1.00 98.00 196 LEU A C 1
ATOM 1525 O O . LEU A 1 196 ? 10.343 -9.203 -2.403 1.00 98.00 196 LEU A O 1
ATOM 1529 N N . ALA A 1 197 ? 11.035 -9.523 -4.508 1.00 97.31 197 ALA A N 1
ATOM 1530 C CA . ALA A 1 197 ? 12.012 -10.567 -4.202 1.00 97.31 197 ALA A CA 1
ATOM 1531 C C . ALA A 1 197 ? 13.158 -10.085 -3.300 1.00 97.31 197 ALA A C 1
ATOM 1533 O O . ALA A 1 197 ? 13.805 -10.905 -2.654 1.00 97.31 197 ALA A O 1
ATOM 1534 N N . ASP A 1 198 ? 13.409 -8.774 -3.256 1.00 96.81 198 ASP A N 1
ATOM 1535 C CA . ASP A 1 198 ? 14.422 -8.162 -2.393 1.00 96.81 198 ASP A CA 1
ATOM 1536 C C . ASP A 1 198 ? 14.036 -8.229 -0.905 1.00 96.81 198 ASP A C 1
ATOM 1538 O O . ASP A 1 198 ? 14.919 -8.251 -0.052 1.00 96.81 198 ASP A O 1
ATOM 1542 N N . ILE A 1 199 ? 12.731 -8.273 -0.591 1.00 97.94 199 ILE A N 1
ATOM 1543 C CA . ILE A 1 199 ? 12.222 -8.239 0.794 1.00 97.94 199 ILE A CA 1
ATOM 1544 C C . ILE A 1 199 ? 11.342 -9.431 1.185 1.00 97.94 199 ILE A C 1
ATOM 1546 O O . ILE A 1 199 ? 11.269 -9.750 2.366 1.00 97.94 199 ILE A O 1
ATOM 1550 N N . ALA A 1 200 ? 10.684 -10.085 0.227 1.00 97.12 200 ALA A N 1
ATOM 1551 C CA . ALA A 1 200 ? 9.778 -11.209 0.462 1.00 97.12 200 ALA A CA 1
ATOM 1552 C C . ALA A 1 200 ? 9.767 -12.187 -0.736 1.00 97.12 200 ALA A C 1
ATOM 1554 O O . ALA A 1 200 ? 8.760 -12.311 -1.448 1.00 97.12 200 ALA A O 1
ATOM 1555 N N . PRO A 1 201 ? 10.897 -12.869 -1.013 1.00 96.69 201 PRO A N 1
ATOM 1556 C CA . PRO A 1 201 ? 11.031 -13.792 -2.143 1.00 96.69 201 PRO A CA 1
ATOM 1557 C C . PRO A 1 201 ? 10.041 -14.964 -2.116 1.00 96.69 201 PRO A C 1
ATOM 1559 O O . PRO A 1 201 ? 9.715 -15.506 -3.170 1.00 96.69 201 PRO A O 1
ATOM 1562 N N . GLU A 1 202 ? 9.523 -15.337 -0.947 1.00 95.50 202 GLU A N 1
ATOM 1563 C CA . GLU A 1 202 ? 8.505 -16.374 -0.770 1.00 95.50 202 GLU A CA 1
ATOM 1564 C C . GLU A 1 202 ? 7.167 -16.057 -1.457 1.00 95.50 202 GLU A C 1
ATOM 1566 O O . GLU A 1 202 ? 6.382 -16.969 -1.717 1.00 95.50 202 GLU A O 1
ATOM 1571 N N . HIS A 1 203 ? 6.905 -14.787 -1.780 1.00 95.75 203 HIS A N 1
ATOM 1572 C CA . HIS A 1 203 ? 5.701 -14.358 -2.492 1.00 95.75 203 HIS A CA 1
ATOM 1573 C C . HIS A 1 203 ? 5.875 -14.303 -4.018 1.00 95.75 203 HIS A C 1
ATOM 1575 O O . HIS A 1 203 ? 4.916 -14.023 -4.744 1.00 95.75 203 HIS A O 1
ATOM 1581 N N . CYS A 1 204 ? 7.077 -14.577 -4.527 1.00 95.88 204 CYS A N 1
ATOM 1582 C CA . CYS A 1 204 ? 7.354 -14.575 -5.957 1.00 95.88 204 CYS A CA 1
ATOM 1583 C C . CYS A 1 204 ? 7.071 -15.954 -6.589 1.00 95.88 204 CYS A C 1
ATOM 1585 O O . CYS A 1 204 ? 7.427 -16.983 -6.009 1.00 95.88 204 CYS A O 1
ATOM 1587 N N . PRO A 1 205 ? 6.480 -16.018 -7.800 1.00 94.50 205 PRO A N 1
ATOM 1588 C CA . PRO A 1 205 ? 6.309 -17.280 -8.521 1.00 94.50 205 PRO A CA 1
ATOM 1589 C C . PRO A 1 205 ? 7.651 -17.962 -8.806 1.00 94.50 205 PRO A C 1
ATOM 1591 O O . PRO A 1 205 ? 8.616 -17.294 -9.158 1.00 94.50 205 PRO A O 1
ATOM 1594 N N . ALA A 1 206 ? 7.723 -19.290 -8.730 1.00 93.12 206 ALA A N 1
ATOM 1595 C CA . ALA A 1 206 ? 8.956 -20.011 -9.051 1.00 93.12 206 ALA A CA 1
ATOM 1596 C C . ALA A 1 206 ? 9.425 -19.730 -10.497 1.00 93.12 206 ALA A C 1
ATOM 1598 O O . ALA A 1 206 ? 8.619 -19.776 -11.427 1.00 93.12 206 ALA A O 1
ATOM 1599 N N . GLY A 1 207 ? 10.721 -19.449 -10.680 1.00 91.19 207 GLY A N 1
ATOM 1600 C CA . GLY A 1 207 ? 11.336 -19.194 -11.991 1.00 91.19 207 GLY A CA 1
ATOM 1601 C C . GLY A 1 207 ? 10.927 -17.876 -12.662 1.00 91.19 207 GLY A C 1
ATOM 1602 O O . GLY A 1 207 ? 11.171 -17.693 -13.854 1.00 91.19 207 GLY A O 1
ATOM 1603 N N . TRP A 1 208 ? 10.290 -16.947 -11.937 1.00 93.19 208 TRP A N 1
ATOM 1604 C CA . TRP A 1 208 ? 9.863 -15.656 -12.494 1.00 93.19 208 TRP A CA 1
ATOM 1605 C C . TRP A 1 208 ? 11.010 -14.859 -13.132 1.00 93.19 208 TRP A C 1
ATOM 1607 O O . TRP A 1 208 ? 10.805 -14.105 -14.085 1.00 93.19 208 TRP A O 1
ATOM 1617 N N . ASP A 1 209 ? 12.214 -15.016 -12.594 1.00 88.75 209 ASP A N 1
ATOM 1618 C CA . ASP A 1 209 ? 13.420 -14.316 -12.997 1.00 88.75 209 ASP A CA 1
ATOM 1619 C C . ASP A 1 209 ? 14.042 -14.875 -14.282 1.00 88.75 209 ASP A C 1
ATOM 1621 O O . ASP A 1 209 ? 14.753 -14.128 -14.958 1.00 88.75 209 ASP A O 1
ATOM 1625 N N . GLU A 1 210 ? 13.725 -16.125 -14.635 1.00 88.12 210 GLU A N 1
ATOM 1626 C CA . GLU A 1 210 ? 14.062 -16.766 -15.913 1.00 88.12 210 GLU A CA 1
ATOM 1627 C C . GLU A 1 210 ? 13.049 -16.417 -17.012 1.00 88.12 210 GLU A C 1
ATOM 1629 O O . GLU A 1 210 ? 13.415 -16.263 -18.175 1.00 88.12 210 GLU A O 1
ATOM 1634 N N . VAL A 1 211 ? 11.768 -16.286 -16.647 1.00 86.69 211 VAL A N 1
ATOM 1635 C CA . VAL A 1 211 ? 10.668 -16.040 -17.597 1.00 86.69 211 VAL A CA 1
ATOM 1636 C C . VAL A 1 211 ? 10.595 -14.576 -18.034 1.00 86.69 211 VAL A C 1
ATOM 1638 O O . VAL A 1 211 ? 10.214 -14.285 -19.168 1.00 86.69 211 VAL A O 1
ATOM 1641 N N . LEU A 1 212 ? 10.927 -13.638 -17.145 1.00 84.31 212 LEU A N 1
ATOM 1642 C CA . LEU A 1 212 ? 10.835 -12.206 -17.427 1.00 84.31 212 LEU A CA 1
ATOM 1643 C C . LEU A 1 212 ? 12.214 -11.619 -17.742 1.00 84.31 212 LEU A C 1
ATOM 1645 O O . LEU A 1 212 ? 13.122 -11.715 -16.929 1.00 84.31 212 LEU A O 1
ATOM 1649 N N . GLU A 1 213 ? 12.361 -10.927 -18.870 1.00 80.06 213 GLU A N 1
ATOM 1650 C CA . GLU A 1 213 ? 13.653 -10.404 -19.347 1.00 80.06 213 GLU A CA 1
ATOM 1651 C C . GLU A 1 213 ? 14.378 -9.475 -18.339 1.00 80.06 213 GLU A C 1
ATOM 1653 O O . GLU A 1 213 ? 13.817 -8.448 -17.935 1.00 80.06 213 GLU A O 1
ATOM 1658 N N . PRO A 1 214 ? 15.641 -9.764 -17.952 1.00 71.50 214 PRO A N 1
ATOM 1659 C CA . PRO A 1 214 ? 16.398 -8.959 -16.986 1.00 71.50 214 PRO A CA 1
ATOM 1660 C C . PRO A 1 214 ? 16.787 -7.561 -17.460 1.00 71.50 214 PRO A C 1
ATOM 1662 O O . PRO A 1 214 ? 16.937 -6.659 -16.637 1.00 71.50 214 PRO A O 1
ATOM 1665 N N . ALA A 1 215 ? 16.965 -7.378 -18.771 1.00 65.81 215 ALA A N 1
ATOM 1666 C CA . ALA A 1 215 ? 17.642 -6.214 -19.345 1.00 65.81 215 ALA A CA 1
ATOM 1667 C C . ALA A 1 215 ? 16.949 -4.865 -19.072 1.00 65.81 215 ALA A C 1
ATOM 1669 O O . ALA A 1 215 ? 17.574 -3.821 -19.227 1.00 65.81 215 ALA A O 1
ATOM 1670 N N . ALA A 1 216 ? 15.688 -4.877 -18.640 1.00 74.75 216 ALA A N 1
ATOM 1671 C CA . ALA A 1 216 ? 14.898 -3.674 -18.401 1.00 74.75 216 ALA A CA 1
ATOM 1672 C C . ALA A 1 216 ? 14.829 -3.246 -16.923 1.00 74.75 216 ALA A C 1
ATOM 1674 O O . ALA A 1 216 ? 14.086 -2.316 -16.616 1.00 74.75 216 ALA A O 1
ATOM 1675 N N . VAL A 1 217 ? 15.526 -3.922 -15.994 1.00 89.50 217 VAL A N 1
ATOM 1676 C CA . VAL A 1 217 ? 15.411 -3.647 -14.549 1.00 89.50 217 VAL A CA 1
ATOM 1677 C C . VAL A 1 217 ? 16.772 -3.656 -13.855 1.00 89.50 217 VAL A C 1
ATOM 1679 O O . VAL A 1 217 ? 17.432 -4.689 -13.783 1.00 89.50 217 VAL A O 1
ATOM 1682 N N . SER A 1 218 ? 17.176 -2.515 -13.287 1.00 93.06 218 SER A N 1
ATOM 1683 C CA . SER A 1 218 ? 18.474 -2.355 -12.614 1.00 93.06 218 SER A CA 1
ATOM 1684 C C . SER A 1 218 ? 18.331 -1.780 -11.204 1.00 93.06 218 SER A C 1
ATOM 1686 O O . SER A 1 218 ? 17.590 -0.826 -10.992 1.00 93.06 218 SER A O 1
ATOM 1688 N N . ALA A 1 219 ? 19.033 -2.345 -10.219 1.00 94.06 219 ALA A N 1
ATOM 1689 C CA . ALA A 1 219 ? 19.013 -1.830 -8.849 1.00 94.06 219 ALA A CA 1
ATOM 1690 C C . ALA A 1 219 ? 19.857 -0.547 -8.730 1.00 94.06 219 ALA A C 1
ATOM 1692 O O . ALA A 1 219 ? 20.998 -0.503 -9.187 1.00 94.06 219 ALA A O 1
ATOM 1693 N N . ARG A 1 220 ? 19.308 0.483 -8.081 1.00 95.50 220 ARG A N 1
ATOM 1694 C CA . ARG A 1 220 ? 19.949 1.785 -7.833 1.00 95.50 220 ARG A CA 1
ATOM 1695 C C . ARG A 1 220 ? 20.509 1.926 -6.417 1.00 95.50 220 ARG A C 1
ATOM 1697 O O . ARG A 1 220 ? 21.431 2.709 -6.229 1.00 95.50 220 ARG A O 1
ATOM 1704 N N . GLY A 1 221 ? 19.984 1.172 -5.450 1.00 95.50 221 GLY A N 1
ATOM 1705 C CA . GLY A 1 221 ? 20.384 1.234 -4.037 1.00 95.50 221 GLY A CA 1
ATOM 1706 C C . GLY A 1 221 ? 19.195 1.449 -3.102 1.00 95.50 221 GLY A C 1
ATOM 1707 O O . GLY A 1 221 ? 18.046 1.389 -3.541 1.00 95.50 221 GLY A O 1
ATOM 1708 N N . CYS A 1 222 ? 19.459 1.672 -1.817 1.00 96.31 222 CYS A N 1
ATOM 1709 C CA . CYS A 1 222 ? 18.424 1.976 -0.830 1.00 96.31 222 CYS A CA 1
ATOM 1710 C C . CYS A 1 222 ? 17.888 3.401 -1.031 1.00 96.31 222 CYS A C 1
ATOM 1712 O O . CYS A 1 222 ? 18.640 4.305 -1.388 1.00 96.31 222 CYS A O 1
ATOM 1714 N N . LEU A 1 223 ? 16.600 3.632 -0.758 1.00 96.12 223 LEU A N 1
ATOM 1715 C CA . LEU A 1 223 ? 15.968 4.944 -0.958 1.00 96.12 223 LEU A CA 1
ATOM 1716 C C . LEU A 1 223 ? 16.626 6.069 -0.135 1.00 96.12 223 LEU A C 1
ATOM 1718 O O . LEU A 1 223 ? 16.642 7.230 -0.549 1.00 96.12 223 LEU A O 1
ATOM 1722 N N . VAL A 1 224 ? 17.177 5.741 1.033 1.00 92.88 224 VAL A N 1
ATOM 1723 C CA . VAL A 1 224 ? 17.876 6.694 1.911 1.00 92.88 224 VAL A CA 1
ATOM 1724 C C . VAL A 1 224 ? 19.195 7.208 1.324 1.00 92.88 224 VAL A C 1
ATOM 1726 O O . VAL A 1 224 ? 19.610 8.305 1.683 1.00 92.88 224 VAL A O 1
ATOM 1729 N N . ASP A 1 225 ? 19.797 6.472 0.386 1.00 93.25 225 ASP A N 1
ATOM 1730 C CA . ASP A 1 225 ? 21.118 6.771 -0.185 1.00 93.25 225 ASP A CA 1
ATOM 1731 C C . ASP A 1 225 ? 21.054 7.487 -1.552 1.00 93.25 225 ASP A C 1
ATOM 1733 O O . ASP A 1 225 ? 22.097 7.808 -2.126 1.00 93.25 225 ASP A O 1
ATOM 1737 N N . LEU A 1 226 ? 19.847 7.716 -2.091 1.00 89.75 226 LEU A N 1
ATOM 1738 C CA . LEU A 1 226 ? 19.600 8.313 -3.418 1.00 89.75 226 LEU A CA 1
ATOM 1739 C C . LEU A 1 226 ? 19.321 9.821 -3.389 1.00 89.75 226 LEU A C 1
ATOM 1741 O O . LEU A 1 226 ? 19.732 10.499 -4.351 1.00 89.75 226 LEU A O 1
#

Solvent-accessible surface area (backbone atoms only — not comparable to full-atom values): 12900 Å² total; per-residue (Å²): 96,72,66,57,39,50,52,50,62,72,72,55,84,66,92,45,61,63,60,49,32,47,54,34,41,54,65,40,52,70,41,93,84,42,60,60,45,75,33,73,41,72,43,73,59,54,99,54,106,58,101,49,73,60,48,71,46,74,51,74,51,33,44,67,57,55,55,68,51,43,84,65,62,40,47,33,34,36,39,38,38,15,38,32,84,65,33,67,60,41,51,50,52,43,58,71,67,46,62,56,68,77,46,71,20,43,30,27,42,25,63,67,86,66,50,65,85,89,60,54,53,28,43,23,28,24,33,35,30,43,33,81,57,55,74,69,56,43,47,54,49,31,56,46,49,22,53,76,50,64,43,62,90,84,51,81,68,44,74,31,29,34,43,58,43,68,42,42,44,71,96,52,77,41,87,53,98,92,47,51,34,54,29,90,59,48,92,78,32,58,70,49,43,55,21,35,45,66,74,47,48,89,78,52,65,86,64,50,76,78,75,38,80,62,92,53,58,42,82,76,42,50,74,93,80,111

Secondary structure (DSSP, 8-state):
-HHHHHHHHHH---SSHHHHHHHHHHHHHTSTT--EEEEEEEEES-SSSS--SEEEEEEEEEHHHHHHT---PEEEEEEEEE-SSSHHHHHHHHHHHSSEEEEEPPEEEE---SSSTTPPPEEEEEEEEEESS-HHHHHHHHHHHHHHTT----STT---S-EEEEEEETT--EESSS-EES-TTGGG-HHHHHHHHHH-GGGSPTTHHHHS-GGGEEEEE-GGG-

Foldseek 3Di:
DVVLLVVLVVPDPDPDLVVSQVSSQVSVPVPPPFQKDKGKDKDAPDPDPDDDRIDIDIDIDGPCNVCVVPLPWKKWKKKKKAQDDPQLVLVVLLVVLAAAWPDKFFWKWFDQDDDDPPTGIMTMAMTIDTDSDDPVRNVVSQVVSQVVLVFDPPTDSDGGGMHMGTQAIHPDADDDPSDGPNPPCQQVDCSNQVNCCRPPVVPHDPCSVVVDDPPGIGGPGHSVVD

Nearest PDB structures (foldseek):
  8sk1-assembly2_B  TM=9.258E-01  e=2.735E-14  Bacillus anthracis
  4ad6-assembly1_A  TM=8.387E-01  e=2.903E-14  Staphylococcus aureus
  4cyu-assembly2_B  TM=8.247E-01  e=4.679E-14  Staphylococcus aureus
  4cyu-assembly1_A  TM=8.257E-01  e=2.641E-13  Staphylococcus aureus
  1cbk-assembly1_B  TM=9.157E-01  e=8.935E-12  Haemophilus influenzae

Mean predicted aligned error: 11.97 Å

Radius of gyration: 23.5 Å; Cα contacts (8 Å, |Δi|>4): 395; chains: 1; bounding box: 64×39×62 Å

Sequence (226 aa):
VAETAVATAVESKDVLLERLATRIADGVLEFPLVEAVEVTVTKLRPPIPVEVATTAVRIRRSMLERDAVAVRSHRAFVALGSNLGDRVSFLRSAVAGLSRVVAESRVFETDPIGGPGGQNAFLNMVVEVETLLDPFALLRRCQRLEAEAMRQRVVHWGPRTLDVDIILYDEVEVRSDDLVLPHPRFTERRFVLAPLADIAPEHCPAGWDEVLEPAAVSARGCLVDL